Protein AF-A0A3M7D1S7-F1 (afdb_monomer_lite)

InterPro domains:
  IPR004013 PHP domain [PF02811] (5-143)
  IPR010140 Histidinol phosphate phosphatase, HisJ [PTHR21039] (1-130)
  IPR010140 Histidinol phosphate phosphatase, HisJ [TIGR01856] (5-132)
  IPR016195 Polymerase/histidinol phosphatase-like [SSF89550] (4-131)

Organism: Hortaea werneckii (NCBI:txid91943)

Sequence (195 aa):
MPWTHHSHSGQFCGHAASKLEDIVLTAIEKRMSVLCLTEHMTRHRQDFYPEEEETHDEASLAKLYDDFYVEARRLQRSYAGQIAIFVGFEGEWIRPESLALINNLLNKHPIDVWLGSVHHVHTYPIDYDQQVGLNYAKTLTCVKKAGITQLVRLTVADGSEKDGDQTPVVGVPHMRWTSVAVEDLRRHEFWQATA

Radius of gyration: 20.76 Å; chains: 1; bounding box: 49×35×57 Å

Foldseek 3Di:
DAEDAEDDAVQLDVPHHHHPVVVVVVCLVVQHAEYEYAAAFQDQPLLDDPSCVVPHHSVVNNVSVVVVQVVQVVSCVVCVPRHHYFYYHEQEDQDPCSVVRVVVPVVVDVHRDYHYDYQDQPSDRQPPDPPNVPPVLVVLVVCVVSVNFKDWDKDFPDVPDDPPAWDADPPPRGITTGIDTSVVVCVDVVNVVND

Structure (mmCIF, N/CA/C/O backbone):
data_AF-A0A3M7D1S7-F1
#
_entry.id   AF-A0A3M7D1S7-F1
#
loop_
_atom_site.group_PDB
_atom_site.id
_atom_site.type_symbol
_atom_site.label_atom_id
_atom_site.label_alt_id
_atom_site.label_comp_id
_atom_site.label_asym_id
_atom_site.label_entity_id
_atom_site.label_seq_id
_atom_site.pdbx_PDB_ins_code
_atom_site.Cartn_x
_atom_site.Cartn_y
_atom_site.Cartn_z
_atom_site.occupancy
_atom_site.B_iso_or_equiv
_atom_site.auth_seq_id
_atom_site.auth_comp_id
_atom_site.auth_asym_id
_atom_site.auth_atom_id
_atom_site.pdbx_PDB_model_num
ATOM 1 N N . MET A 1 1 ? -18.693 -1.602 15.097 1.00 55.81 1 MET A N 1
ATOM 2 C CA . MET A 1 1 ? -17.976 -0.337 14.816 1.00 55.81 1 MET A CA 1
ATOM 3 C C . MET A 1 1 ? -17.257 -0.492 13.485 1.00 55.81 1 MET A C 1
ATOM 5 O O . MET A 1 1 ? -16.924 -1.630 13.196 1.00 55.81 1 MET A O 1
ATOM 9 N N . PRO A 1 2 ? -17.084 0.559 12.667 1.00 88.50 2 PRO A N 1
ATOM 10 C CA . PRO A 1 2 ? -16.390 0.467 11.378 1.00 88.50 2 PRO A CA 1
ATOM 11 C C . PRO A 1 2 ? -14.888 0.179 11.544 1.00 88.50 2 PRO A C 1
ATOM 13 O O . PRO A 1 2 ? -14.310 0.448 12.598 1.00 88.50 2 PRO A O 1
ATOM 16 N N . TRP A 1 3 ? -14.261 -0.362 10.501 1.00 90.06 3 TRP A N 1
ATOM 17 C CA . TRP A 1 3 ? -12.831 -0.673 10.447 1.00 90.06 3 TRP A CA 1
ATOM 18 C C . TRP A 1 3 ? -12.280 -0.439 9.041 1.00 90.06 3 TRP A C 1
ATOM 20 O O . TRP A 1 3 ? -13.033 -0.465 8.067 1.00 90.06 3 TRP A O 1
ATOM 30 N N . THR A 1 4 ? -10.968 -0.247 8.937 1.00 89.31 4 THR A N 1
ATOM 31 C CA . THR A 1 4 ? -10.234 -0.344 7.671 1.00 89.31 4 THR A CA 1
ATOM 32 C C . THR A 1 4 ? -8.990 -1.203 7.858 1.00 89.31 4 THR A C 1
ATOM 34 O O . THR A 1 4 ? -8.323 -1.125 8.892 1.00 89.31 4 THR A O 1
ATOM 37 N N . HIS A 1 5 ? -8.690 -2.028 6.857 1.00 92.88 5 HIS A N 1
ATOM 38 C CA . HIS A 1 5 ? -7.532 -2.923 6.855 1.00 92.88 5 HIS A CA 1
ATOM 39 C C . HIS A 1 5 ? -6.422 -2.474 5.902 1.00 92.88 5 HIS A C 1
ATOM 41 O O . HIS A 1 5 ? -5.452 -3.202 5.721 1.00 92.88 5 HIS A O 1
ATOM 47 N N . HIS A 1 6 ? -6.553 -1.289 5.314 1.00 95.44 6 HIS A N 1
ATOM 48 C CA . HIS A 1 6 ? -5.595 -0.776 4.351 1.00 95.44 6 HIS A CA 1
ATOM 49 C C . HIS A 1 6 ? -5.619 0.754 4.361 1.00 95.44 6 HIS A C 1
ATOM 51 O O . HIS A 1 6 ? -6.693 1.364 4.308 1.00 95.44 6 HIS A O 1
ATOM 57 N N . SER A 1 7 ? -4.448 1.373 4.495 1.00 95.75 7 SER A N 1
ATOM 58 C CA . SER A 1 7 ? -4.295 2.828 4.446 1.00 95.75 7 SER A CA 1
ATOM 59 C C . SER A 1 7 ? -2.853 3.241 4.154 1.00 95.75 7 SER A C 1
ATOM 61 O O . SER A 1 7 ? -1.914 2.556 4.565 1.00 95.75 7 SER A O 1
ATOM 63 N N . HIS A 1 8 ? -2.724 4.399 3.502 1.00 96.12 8 HIS A N 1
ATOM 64 C CA . HIS A 1 8 ? -1.473 5.059 3.129 1.00 96.12 8 HIS A CA 1
ATOM 65 C C . HIS A 1 8 ? -1.467 6.513 3.591 1.00 96.12 8 HIS A C 1
ATOM 67 O O . HIS A 1 8 ? -2.526 7.128 3.743 1.00 96.12 8 HIS A O 1
ATOM 73 N N . SER A 1 9 ? -0.278 7.076 3.769 1.00 96.50 9 SER A N 1
ATOM 74 C CA . SER A 1 9 ? -0.038 8.441 4.224 1.00 96.50 9 SER A CA 1
ATOM 75 C C . SER A 1 9 ? 0.876 9.193 3.263 1.00 96.50 9 SER A C 1
ATOM 77 O O . SER A 1 9 ? 1.858 8.657 2.771 1.00 96.50 9 SER A O 1
ATOM 79 N N . GLY A 1 10 ? 0.615 10.481 3.040 1.00 94.25 10 GLY A N 1
ATOM 80 C CA . GLY A 1 10 ? 1.497 11.327 2.224 1.00 94.25 10 GLY A CA 1
ATOM 81 C C . GLY A 1 10 ? 2.874 11.551 2.849 1.00 94.25 10 GLY A C 1
ATOM 82 O O . GLY A 1 10 ? 3.780 12.069 2.210 1.00 94.25 10 GLY A O 1
ATOM 83 N N . GLN A 1 11 ? 3.040 11.177 4.120 1.00 95.62 11 GLN A N 1
ATOM 84 C CA . GLN A 1 11 ? 4.322 11.230 4.812 1.00 95.62 11 GLN A CA 1
ATOM 85 C C . GLN A 1 11 ? 5.284 10.121 4.359 1.00 95.62 11 GLN A C 1
ATOM 87 O O . GLN A 1 11 ? 6.494 10.321 4.444 1.00 95.62 11 GLN A O 1
ATOM 92 N N . PHE A 1 12 ? 4.764 8.974 3.909 1.00 95.88 12 PHE A N 1
ATOM 93 C CA . PHE A 1 12 ? 5.563 7.793 3.562 1.00 95.88 12 PHE A CA 1
ATOM 94 C C . PHE A 1 12 ? 5.175 7.154 2.214 1.00 95.88 12 PHE A C 1
ATOM 96 O O . PHE A 1 12 ? 5.745 6.132 1.843 1.00 95.88 12 PHE A O 1
ATOM 103 N N . CYS A 1 13 ? 4.257 7.774 1.468 1.00 89.50 13 CYS A N 1
ATOM 104 C CA . CYS A 1 13 ? 3.851 7.407 0.116 1.00 89.50 13 CYS A CA 1
ATOM 105 C C . CYS A 1 13 ? 3.743 8.672 -0.759 1.00 89.50 13 CYS A C 1
ATOM 107 O O . CYS A 1 13 ? 3.104 9.652 -0.367 1.00 89.50 13 CYS A O 1
ATOM 109 N N . GLY A 1 14 ? 4.373 8.651 -1.941 1.00 83.88 14 GLY A N 1
ATOM 110 C CA . GLY A 1 14 ? 4.503 9.811 -2.837 1.00 83.88 14 GLY A CA 1
ATOM 111 C C . GLY A 1 14 ? 3.194 10.298 -3.469 1.00 83.88 14 GLY A C 1
ATOM 112 O O . GLY A 1 14 ? 3.109 11.448 -3.900 1.00 83.88 14 GLY A O 1
ATOM 113 N N . HIS A 1 15 ? 2.152 9.468 -3.445 1.00 85.19 15 HIS A N 1
ATOM 114 C CA . HIS A 1 15 ? 0.846 9.742 -4.048 1.00 85.19 15 HIS A CA 1
ATOM 115 C C . HIS A 1 15 ? -0.305 9.767 -3.026 1.00 85.19 15 HIS A C 1
ATOM 117 O O . HIS A 1 15 ? -1.482 9.718 -3.392 1.00 85.19 15 HIS A O 1
ATOM 123 N N . ALA A 1 16 ? 0.014 9.900 -1.738 1.00 88.38 16 ALA A N 1
ATOM 124 C CA . ALA A 1 16 ? -0.940 10.204 -0.674 1.00 88.38 16 ALA A CA 1
ATOM 125 C C . ALA A 1 16 ? -0.722 11.637 -0.139 1.00 88.38 16 ALA A C 1
ATOM 127 O O . ALA A 1 16 ? 0.245 12.306 -0.487 1.00 88.38 16 ALA A O 1
ATOM 128 N N . ALA A 1 17 ? -1.635 12.152 0.695 1.00 87.69 17 ALA A N 1
ATOM 129 C CA . ALA A 1 17 ? -1.618 13.574 1.087 1.00 87.69 17 ALA A CA 1
ATOM 130 C C . ALA A 1 17 ? -1.409 13.840 2.590 1.00 87.69 17 ALA A C 1
ATOM 132 O O . ALA A 1 17 ? -0.748 14.807 2.964 1.00 87.69 17 ALA A O 1
ATOM 133 N N . SER A 1 18 ? -1.996 13.027 3.470 1.00 93.56 18 SER A N 1
ATOM 134 C CA . SER A 1 18 ? -2.065 13.321 4.913 1.00 93.56 18 SER A CA 1
ATOM 135 C C . SER A 1 18 ? -0.880 12.761 5.698 1.00 93.56 18 SER A C 1
ATOM 137 O O . SER A 1 18 ? -0.307 11.744 5.310 1.00 93.56 18 SER A O 1
ATOM 139 N N . LYS A 1 19 ? -0.543 13.364 6.847 1.00 97.81 19 LYS A N 1
ATOM 140 C CA . LYS A 1 19 ? 0.415 12.748 7.778 1.00 97.81 19 LYS A CA 1
ATOM 141 C C . LYS A 1 19 ? -0.161 11.459 8.353 1.00 97.81 19 LYS A C 1
ATOM 143 O O . LYS A 1 19 ? -1.379 11.322 8.481 1.00 97.81 19 LYS A O 1
ATOM 148 N N . LEU A 1 20 ? 0.711 10.545 8.775 1.00 98.31 20 LEU A N 1
ATOM 149 C CA . LEU A 1 20 ? 0.273 9.266 9.333 1.00 98.31 20 LEU A CA 1
ATOM 150 C C . LEU A 1 20 ? -0.587 9.451 10.598 1.00 98.31 20 LEU A C 1
ATOM 152 O O . LEU A 1 20 ? -1.606 8.786 10.766 1.00 98.31 20 LEU A O 1
ATOM 156 N N . GLU A 1 21 ? -0.227 10.405 11.461 1.00 98.56 21 GLU A N 1
ATOM 157 C CA . GLU A 1 21 ? -0.998 10.715 12.673 1.00 98.56 21 GLU A CA 1
ATOM 158 C C . GLU A 1 21 ? -2.375 11.328 12.367 1.00 98.56 21 GLU A C 1
ATOM 160 O O . GLU A 1 21 ? -3.349 11.000 13.046 1.00 98.56 21 GLU A O 1
ATOM 165 N N . ASP A 1 22 ? -2.498 12.136 11.307 1.00 98.38 22 ASP A N 1
ATOM 166 C CA . ASP A 1 22 ? -3.784 12.723 10.903 1.00 98.38 22 ASP A CA 1
ATOM 167 C C . ASP A 1 22 ? -4.785 11.630 10.489 1.00 98.38 22 ASP A C 1
ATOM 169 O O . ASP A 1 22 ? -5.978 11.722 10.790 1.00 98.38 22 ASP A O 1
ATOM 173 N N . ILE A 1 23 ? -4.304 10.553 9.857 1.00 97.94 23 ILE A N 1
ATOM 174 C CA . ILE A 1 23 ? -5.117 9.379 9.502 1.00 97.94 23 ILE A CA 1
ATOM 175 C C . ILE A 1 23 ? -5.629 8.679 10.764 1.00 97.94 23 ILE A C 1
ATOM 177 O O . ILE A 1 23 ? -6.816 8.354 10.853 1.00 97.94 23 ILE A O 1
ATOM 181 N N . VAL A 1 24 ? -4.762 8.486 11.765 1.00 98.38 24 VAL A N 1
ATOM 182 C CA . VAL A 1 24 ? -5.132 7.862 13.045 1.00 98.38 24 VAL A CA 1
ATOM 183 C C . VAL A 1 24 ? -6.181 8.695 13.781 1.00 98.38 24 VAL A C 1
ATOM 185 O O . VAL A 1 24 ? -7.212 8.162 14.196 1.00 98.38 24 VAL A O 1
ATOM 188 N N . LEU A 1 25 ? -5.958 10.005 13.905 1.00 98.44 25 LEU A N 1
ATOM 189 C CA . LEU A 1 25 ? -6.896 10.917 14.562 1.00 98.44 25 LEU A CA 1
ATOM 190 C C . LEU A 1 25 ? -8.247 10.954 13.842 1.00 98.44 25 LEU A C 1
ATOM 192 O O . LEU A 1 25 ? -9.291 10.900 14.493 1.00 98.44 25 LEU A O 1
ATOM 196 N N . THR A 1 26 ? -8.236 10.954 12.508 1.00 97.62 26 THR A N 1
ATOM 197 C CA . THR A 1 26 ? -9.461 10.886 11.703 1.00 97.62 26 THR A CA 1
ATOM 198 C C . THR A 1 26 ? -10.220 9.582 11.962 1.00 97.62 26 THR A C 1
ATOM 200 O O . THR A 1 26 ? -11.434 9.605 12.167 1.00 97.62 26 THR A O 1
ATOM 203 N N . ALA A 1 27 ? -9.533 8.436 12.010 1.00 96.94 27 ALA A N 1
ATOM 204 C CA . ALA A 1 27 ? -10.166 7.150 12.303 1.00 96.94 27 ALA A CA 1
ATOM 205 C C . ALA A 1 27 ? -10.817 7.127 13.701 1.00 96.94 27 ALA A C 1
ATOM 207 O O . ALA A 1 27 ? -11.944 6.641 13.850 1.00 96.94 27 ALA A O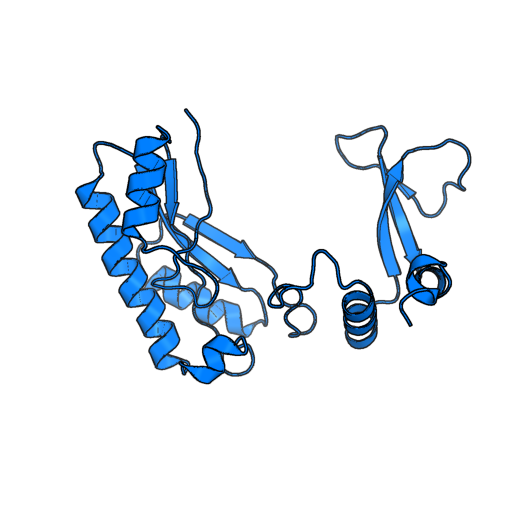 1
ATOM 208 N N . ILE A 1 28 ? -10.153 7.711 14.706 1.00 97.69 28 ILE A N 1
ATOM 209 C CA . ILE A 1 28 ? -10.699 7.881 16.062 1.00 97.69 28 ILE A CA 1
ATOM 210 C C . ILE A 1 28 ? -11.941 8.783 16.041 1.00 97.69 28 ILE A C 1
ATO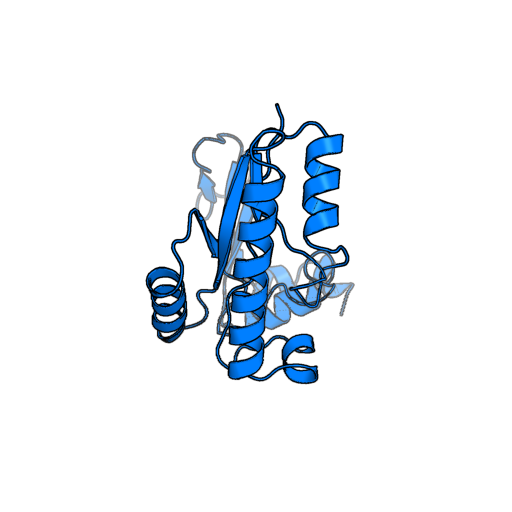M 212 O O . ILE A 1 28 ? -12.972 8.418 16.611 1.00 97.69 28 ILE A O 1
ATOM 216 N N . GLU A 1 29 ? -11.894 9.924 15.345 1.00 97.56 29 GLU A N 1
ATOM 217 C CA . GLU A 1 29 ? -13.032 10.847 15.206 1.00 97.56 29 GLU A CA 1
ATOM 218 C C . GLU A 1 29 ? -14.248 10.153 14.569 1.00 97.56 29 GLU A C 1
ATOM 220 O O . GLU A 1 29 ? -15.386 10.309 15.024 1.00 97.56 29 GLU A O 1
ATOM 225 N N . LYS A 1 30 ? -14.009 9.311 13.555 1.00 95.12 30 LYS A N 1
ATOM 226 C CA . LYS A 1 30 ? -15.039 8.486 12.902 1.00 95.12 30 LYS A CA 1
ATOM 227 C C . LYS A 1 30 ? -15.441 7.248 13.707 1.00 95.12 30 LYS A C 1
ATOM 229 O O . LYS A 1 30 ? -16.277 6.469 13.246 1.00 95.12 30 LYS A O 1
ATOM 234 N N . ARG A 1 31 ? -14.914 7.088 14.925 1.00 94.81 31 ARG A N 1
ATOM 235 C CA . ARG A 1 31 ? -15.207 5.987 15.854 1.00 94.81 31 ARG A CA 1
ATOM 236 C C . ARG A 1 31 ? -14.910 4.611 15.246 1.00 94.81 31 ARG A C 1
ATOM 238 O O . ARG A 1 31 ? -15.642 3.650 15.490 1.00 94.81 31 ARG A O 1
ATOM 245 N N . MET A 1 32 ? -13.865 4.506 14.430 1.00 95.00 32 MET A N 1
ATOM 246 C CA . MET A 1 32 ? -13.390 3.208 13.957 1.00 95.00 32 MET A CA 1
ATOM 247 C C . MET A 1 32 ? -12.795 2.409 15.116 1.00 95.00 32 MET A C 1
ATOM 249 O O . MET A 1 32 ? -12.137 2.964 15.991 1.00 95.00 32 MET A O 1
ATOM 253 N N . SER A 1 33 ? -13.028 1.097 15.126 1.00 89.31 33 SER A N 1
ATOM 254 C CA . SER A 1 33 ? -12.444 0.210 16.139 1.00 89.31 33 SER A CA 1
ATOM 255 C C . SER A 1 33 ? -11.082 -0.344 15.734 1.00 89.31 33 SER A C 1
ATOM 257 O O . SER A 1 33 ? -10.284 -0.661 16.613 1.00 89.31 33 SER A O 1
ATOM 259 N N . VAL A 1 34 ? -10.830 -0.481 14.428 1.00 95.56 34 VAL A N 1
ATOM 260 C CA . VAL A 1 34 ? -9.600 -1.060 13.868 1.00 95.56 34 VAL A CA 1
ATOM 261 C C . VAL A 1 34 ? -9.111 -0.222 12.686 1.00 95.56 34 VAL A C 1
ATOM 263 O O . VAL A 1 34 ? -9.908 0.150 11.821 1.00 95.56 34 VAL A O 1
ATOM 266 N N . LEU A 1 35 ? -7.803 0.029 12.651 1.00 97.19 35 LEU A N 1
ATOM 267 C CA . LEU A 1 35 ? -7.079 0.691 11.567 1.00 97.19 35 LEU A CA 1
ATOM 268 C C . LEU A 1 35 ? -5.787 -0.084 11.274 1.00 97.19 35 LEU A C 1
ATOM 270 O O . LEU A 1 35 ? -4.936 -0.219 12.151 1.00 97.19 35 LEU A O 1
ATOM 274 N N . CYS A 1 36 ? -5.612 -0.572 10.049 1.00 97.94 36 CYS A N 1
ATOM 275 C CA . CYS A 1 36 ? -4.318 -1.084 9.598 1.00 97.94 36 CYS A CA 1
ATOM 276 C C . CYS A 1 36 ? -3.558 -0.001 8.829 1.00 97.94 36 CYS A C 1
ATOM 278 O O . CYS A 1 36 ? -4.094 0.582 7.885 1.00 97.94 36 CYS A O 1
ATOM 280 N N . LEU A 1 37 ? -2.310 0.232 9.227 1.00 98.19 37 LEU A N 1
ATOM 281 C CA . LEU A 1 37 ? -1.360 1.102 8.538 1.00 98.19 37 LEU A CA 1
ATOM 282 C C . LEU A 1 37 ? -0.467 0.213 7.669 1.00 98.19 37 LEU A C 1
ATOM 284 O O . LEU A 1 37 ? 0.272 -0.614 8.208 1.00 98.19 37 LEU A O 1
ATOM 288 N N . THR A 1 38 ? -0.572 0.338 6.348 1.00 97.38 38 THR A N 1
ATOM 289 C CA . THR A 1 38 ? -0.006 -0.625 5.391 1.00 97.38 38 THR A CA 1
ATOM 290 C C . THR A 1 38 ? 0.692 0.095 4.247 1.00 97.38 38 THR A C 1
ATOM 292 O O . THR A 1 38 ? 0.288 -0.052 3.100 1.00 97.38 38 THR A O 1
ATOM 295 N N . GLU A 1 39 ? 1.726 0.881 4.553 1.00 97.19 39 GLU A N 1
ATOM 296 C CA . GLU A 1 39 ? 2.476 1.584 3.507 1.00 97.19 39 GLU A CA 1
ATOM 297 C C . GLU A 1 39 ? 3.104 0.638 2.485 1.00 97.19 39 GLU A C 1
ATOM 299 O O . GLU A 1 39 ? 3.342 -0.541 2.773 1.00 97.19 39 GLU A O 1
ATOM 304 N N . HIS A 1 40 ? 3.394 1.169 1.297 1.00 95.88 40 HIS A N 1
ATOM 305 C CA . HIS A 1 40 ? 4.064 0.404 0.253 1.00 95.88 40 HIS A CA 1
ATOM 306 C C . HIS A 1 40 ? 5.431 -0.096 0.723 1.00 95.88 40 HIS A C 1
ATOM 308 O O . HIS A 1 40 ? 6.212 0.626 1.350 1.00 95.88 40 HIS A O 1
ATOM 314 N N . MET A 1 41 ? 5.745 -1.345 0.386 1.00 95.19 41 MET A N 1
ATOM 315 C CA . MET A 1 41 ? 7.089 -1.875 0.576 1.00 95.19 41 MET A CA 1
ATOM 316 C C . MET A 1 41 ? 8.107 -1.256 -0.395 1.00 95.19 41 MET A C 1
ATOM 318 O O . MET A 1 41 ? 7.765 -0.805 -1.491 1.00 95.19 41 MET A O 1
ATOM 322 N N . THR A 1 42 ? 9.388 -1.324 -0.016 1.00 94.44 42 THR A N 1
ATOM 323 C CA . THR A 1 42 ? 10.504 -1.023 -0.926 1.00 94.44 42 THR A CA 1
ATOM 324 C C . THR A 1 42 ? 10.527 -1.971 -2.130 1.00 94.44 42 THR A C 1
ATOM 326 O O . THR A 1 42 ? 10.016 -3.090 -2.064 1.00 94.44 42 THR A O 1
ATOM 329 N N . ARG A 1 43 ? 11.154 -1.545 -3.226 1.00 93.62 43 ARG A N 1
ATOM 330 C CA . ARG A 1 43 ? 11.246 -2.281 -4.495 1.00 93.62 43 ARG A CA 1
ATOM 331 C C . ARG A 1 43 ? 12.612 -2.092 -5.148 1.00 93.62 43 ARG A C 1
ATOM 333 O O . ARG A 1 43 ? 13.427 -1.304 -4.676 1.00 93.62 43 ARG A O 1
ATOM 340 N N . HIS A 1 44 ? 12.873 -2.840 -6.214 1.00 94.44 44 HIS A N 1
ATOM 341 C CA . HIS A 1 44 ? 14.091 -2.677 -7.004 1.00 94.44 44 HIS A CA 1
ATOM 342 C C . HIS A 1 44 ? 14.014 -1.435 -7.882 1.00 94.44 44 HIS A C 1
ATOM 344 O O . HIS A 1 44 ? 12.938 -1.111 -8.377 1.00 94.44 44 HIS A O 1
ATOM 350 N N . ARG A 1 45 ? 15.160 -0.796 -8.153 1.00 93.88 45 ARG A N 1
ATOM 351 C CA . ARG A 1 45 ? 15.209 0.456 -8.935 1.00 93.88 45 ARG A CA 1
ATOM 352 C C . ARG A 1 45 ? 14.470 0.384 -10.276 1.00 93.88 45 ARG A C 1
ATOM 354 O O . ARG A 1 45 ? 13.782 1.314 -10.662 1.00 93.88 45 ARG A O 1
ATOM 361 N N . GLN A 1 46 ? 14.589 -0.734 -10.988 1.00 92.56 46 GLN A N 1
ATOM 362 C CA . GLN A 1 46 ? 13.935 -0.927 -12.292 1.00 92.56 46 GLN A CA 1
ATOM 363 C C . GLN A 1 46 ? 12.396 -0.939 -12.228 1.00 92.56 46 GLN A C 1
ATOM 365 O O . GLN A 1 46 ? 11.749 -0.837 -13.266 1.00 92.56 46 GLN A O 1
ATOM 370 N N . ASP A 1 47 ? 11.837 -1.125 -11.033 1.00 92.44 47 ASP A N 1
ATOM 371 C CA . ASP A 1 47 ? 10.407 -1.224 -10.770 1.00 92.44 47 ASP A CA 1
ATOM 372 C C . ASP A 1 47 ? 9.913 -0.005 -9.951 1.00 92.44 47 ASP A C 1
ATOM 374 O O . ASP A 1 47 ? 8.836 -0.049 -9.362 1.00 92.44 47 ASP A O 1
ATOM 378 N N . PHE A 1 48 ? 10.702 1.078 -9.882 1.00 92.06 48 PHE A N 1
ATOM 379 C CA . PHE A 1 48 ? 10.291 2.341 -9.264 1.00 92.06 48 PHE A CA 1
ATOM 380 C C . PHE A 1 48 ? 9.146 2.980 -10.045 1.00 92.06 48 PHE A C 1
ATOM 382 O O . PHE A 1 48 ? 9.126 2.993 -11.281 1.00 92.06 48 PHE A O 1
ATOM 389 N N . TYR A 1 49 ? 8.220 3.585 -9.312 1.00 88.81 49 TYR A N 1
ATOM 390 C CA . TYR A 1 49 ? 7.303 4.539 -9.897 1.00 88.81 49 TYR A CA 1
ATOM 391 C C . TYR A 1 49 ? 8.041 5.835 -10.277 1.00 88.81 49 TYR A C 1
ATOM 393 O O . TYR A 1 49 ? 9.015 6.207 -9.623 1.00 88.81 49 TYR A O 1
ATOM 401 N N . PRO A 1 50 ? 7.578 6.559 -11.311 1.00 85.94 50 PRO A N 1
ATOM 402 C CA . PRO A 1 50 ? 8.143 7.844 -11.717 1.00 85.94 50 PRO A CA 1
ATOM 403 C C . PRO A 1 50 ? 8.454 8.822 -10.570 1.00 85.94 50 PRO A C 1
ATOM 405 O O . PRO A 1 50 ? 9.565 9.335 -10.514 1.00 85.94 50 PRO A O 1
ATOM 408 N N . GLU A 1 51 ? 7.534 9.032 -9.624 1.00 85.50 51 GLU A N 1
ATOM 409 C CA . GLU A 1 51 ? 7.763 9.917 -8.462 1.00 85.50 51 GLU A CA 1
ATOM 410 C C . GLU A 1 51 ? 8.849 9.418 -7.496 1.00 85.50 51 GLU A C 1
ATOM 412 O O . GLU A 1 51 ? 9.542 10.214 -6.856 1.00 85.50 51 GLU A O 1
ATOM 417 N N . GLU A 1 52 ? 9.019 8.098 -7.394 1.00 90.81 52 GLU A N 1
ATOM 418 C CA . GLU A 1 52 ? 10.059 7.491 -6.569 1.00 90.81 52 GLU A CA 1
ATOM 419 C C . GLU A 1 52 ? 11.421 7.704 -7.228 1.00 90.81 52 GLU A C 1
ATOM 421 O O . GLU A 1 52 ? 12.373 8.067 -6.550 1.00 90.81 52 GLU A O 1
ATOM 426 N N . GLU A 1 53 ? 11.519 7.572 -8.554 1.00 90.19 53 GLU A N 1
ATOM 427 C CA . GLU A 1 53 ? 12.767 7.810 -9.295 1.00 90.19 53 GLU A CA 1
ATOM 428 C C . GLU A 1 53 ? 13.232 9.276 -9.206 1.00 90.19 53 GLU A C 1
ATOM 430 O O . GLU A 1 53 ? 14.430 9.556 -9.272 1.00 90.19 53 GLU A O 1
ATOM 435 N N . GLU A 1 54 ? 12.304 10.220 -9.018 1.00 89.38 54 GLU A N 1
ATOM 436 C CA . GLU A 1 54 ? 12.620 11.644 -8.845 1.00 89.38 54 GLU A CA 1
ATOM 437 C C . GLU A 1 54 ? 13.259 11.966 -7.485 1.00 89.38 54 GLU A C 1
ATOM 439 O O . GLU A 1 54 ? 14.012 12.938 -7.373 1.00 89.38 54 GLU A O 1
ATOM 444 N N . THR A 1 55 ? 12.960 11.185 -6.443 1.00 90.75 55 THR A N 1
ATOM 445 C CA . THR A 1 55 ? 13.247 11.562 -5.045 1.00 90.75 55 THR A CA 1
ATOM 446 C C . THR A 1 55 ? 13.988 10.502 -4.235 1.00 90.75 55 THR A C 1
ATOM 448 O O . THR A 1 55 ? 14.541 10.815 -3.176 1.00 90.75 55 THR A O 1
ATOM 451 N N . HIS A 1 56 ? 14.057 9.272 -4.738 1.00 95.31 56 HIS A N 1
ATOM 452 C CA . HIS A 1 56 ? 14.577 8.119 -4.028 1.00 95.31 56 HIS A CA 1
ATOM 453 C C . HIS A 1 56 ? 15.558 7.288 -4.866 1.00 95.31 56 HIS A C 1
ATOM 455 O O . HIS A 1 56 ? 15.634 7.321 -6.091 1.00 95.31 56 HIS A O 1
ATOM 461 N N . ASP A 1 57 ? 16.325 6.492 -4.140 1.00 96.50 57 ASP A N 1
ATOM 462 C CA . ASP A 1 57 ? 17.061 5.319 -4.588 1.00 96.50 57 ASP A CA 1
ATOM 463 C C . ASP A 1 57 ? 16.642 4.122 -3.713 1.00 96.50 57 ASP A C 1
ATOM 465 O O . ASP A 1 57 ? 15.864 4.270 -2.769 1.00 96.50 57 ASP A O 1
ATOM 469 N N . GLU A 1 58 ? 17.140 2.915 -3.998 1.00 95.69 58 GLU A N 1
ATOM 470 C CA . GLU A 1 58 ? 16.741 1.705 -3.254 1.00 95.69 58 GLU A CA 1
ATOM 471 C C . GLU A 1 58 ? 16.999 1.830 -1.742 1.00 95.69 58 GLU A C 1
ATOM 473 O O . GLU A 1 58 ? 16.201 1.367 -0.923 1.00 95.69 58 GLU A O 1
ATOM 478 N N . ALA A 1 59 ? 18.099 2.485 -1.359 1.00 96.94 59 ALA A N 1
ATOM 479 C CA . ALA A 1 59 ? 18.480 2.654 0.037 1.00 96.94 59 ALA A CA 1
ATOM 480 C C . ALA A 1 59 ? 17.556 3.638 0.769 1.00 96.94 59 ALA A C 1
ATOM 482 O O . ALA A 1 59 ? 17.109 3.357 1.883 1.00 96.94 59 ALA A O 1
ATOM 483 N N . SER A 1 60 ? 17.252 4.780 0.157 1.00 97.06 60 SER A N 1
ATOM 484 C CA . SER A 1 60 ? 16.360 5.790 0.729 1.00 97.06 60 SER A CA 1
ATOM 485 C C . SER A 1 60 ? 14.899 5.346 0.724 1.00 97.06 60 SER A C 1
ATOM 487 O O . SER A 1 60 ? 14.211 5.631 1.700 1.00 97.06 60 SER A O 1
ATOM 489 N N . LEU A 1 61 ? 14.444 4.577 -0.271 1.00 96.50 61 LEU A N 1
ATOM 490 C CA . LEU A 1 61 ? 13.103 3.981 -0.269 1.00 96.50 61 LEU A CA 1
ATOM 491 C C . LEU A 1 61 ? 12.964 2.906 0.823 1.00 96.50 61 LEU A C 1
ATOM 493 O O . LEU A 1 61 ? 11.975 2.867 1.552 1.00 96.50 61 LEU A O 1
ATOM 497 N N . ALA A 1 62 ? 13.991 2.068 1.018 1.00 96.81 62 ALA A N 1
ATOM 498 C CA . ALA A 1 62 ? 14.023 1.135 2.146 1.00 96.81 62 ALA A CA 1
ATOM 499 C C . ALA A 1 62 ? 14.031 1.865 3.501 1.00 96.81 62 ALA A C 1
ATOM 501 O O . ALA A 1 62 ? 13.342 1.448 4.434 1.00 96.81 62 ALA A O 1
ATOM 502 N N . LYS A 1 63 ? 14.772 2.976 3.604 1.00 97.56 63 LYS A N 1
ATOM 503 C CA . LYS A 1 63 ? 14.777 3.821 4.801 1.00 97.56 63 LYS A CA 1
ATOM 504 C C . LYS A 1 63 ? 13.413 4.478 5.043 1.00 97.56 63 LYS A C 1
ATOM 506 O O . LYS A 1 63 ? 12.998 4.565 6.194 1.00 97.56 63 LYS A O 1
ATOM 511 N N . LEU A 1 64 ? 12.709 4.904 3.994 1.00 97.44 64 LEU A N 1
ATOM 512 C CA . LEU A 1 64 ? 11.374 5.494 4.106 1.00 97.44 64 LEU A CA 1
ATOM 513 C C . LEU A 1 64 ? 10.404 4.528 4.799 1.00 97.44 64 LEU A C 1
ATOM 515 O O . LEU A 1 64 ? 9.694 4.928 5.722 1.00 97.44 64 LEU A O 1
ATOM 519 N N . TYR A 1 65 ? 10.449 3.243 4.433 1.00 97.88 65 TYR A N 1
ATOM 520 C CA . TYR A 1 65 ? 9.665 2.210 5.110 1.00 97.88 65 TYR A CA 1
ATOM 521 C C . TYR A 1 65 ? 10.081 2.013 6.580 1.00 97.88 65 TYR A C 1
ATOM 523 O O . TYR A 1 65 ? 9.229 1.852 7.454 1.00 97.88 65 TYR A O 1
ATOM 531 N N . ASP A 1 66 ? 11.382 2.041 6.887 1.00 98.38 66 ASP A N 1
ATOM 532 C CA . ASP A 1 66 ? 11.851 1.950 8.277 1.00 98.38 66 ASP A CA 1
ATOM 533 C C . ASP A 1 66 ? 11.353 3.126 9.131 1.00 98.38 66 ASP A C 1
ATOM 535 O O . ASP A 1 66 ? 10.916 2.927 10.268 1.00 98.38 66 ASP A O 1
ATOM 539 N N . ASP A 1 67 ? 11.394 4.342 8.580 1.00 98.50 67 ASP A N 1
ATOM 540 C CA . ASP A 1 67 ? 10.908 5.551 9.244 1.00 98.50 67 ASP A CA 1
ATOM 541 C C . ASP A 1 67 ? 9.386 5.471 9.473 1.00 98.50 67 ASP A C 1
ATOM 543 O O . ASP A 1 67 ? 8.912 5.775 10.574 1.00 98.50 67 ASP A O 1
ATOM 547 N N . PHE A 1 68 ? 8.632 4.981 8.478 1.00 98.62 68 PHE A N 1
ATOM 548 C CA . PHE A 1 68 ? 7.208 4.662 8.613 1.00 98.62 68 PHE A CA 1
ATOM 549 C C . PHE A 1 68 ? 6.966 3.696 9.769 1.00 98.62 68 PHE A C 1
ATOM 551 O O . PHE A 1 68 ? 6.134 3.960 10.636 1.00 98.62 68 PHE A O 1
ATOM 558 N N . TYR A 1 69 ? 7.696 2.582 9.804 1.00 98.69 69 TYR A N 1
ATOM 559 C CA . TYR A 1 69 ? 7.469 1.528 10.782 1.00 98.69 69 TYR A CA 1
ATOM 560 C C . TYR A 1 69 ? 7.691 2.028 12.218 1.00 98.69 69 TYR A C 1
ATOM 562 O O . TYR A 1 69 ? 6.893 1.742 13.120 1.00 98.69 69 TYR A O 1
ATOM 570 N N . VAL A 1 70 ? 8.743 2.825 12.438 1.00 98.75 70 VAL A N 1
ATOM 571 C CA . VAL A 1 70 ? 9.018 3.462 13.735 1.00 98.75 70 VAL A CA 1
ATOM 572 C C . VAL A 1 70 ? 7.861 4.369 14.154 1.00 98.75 70 VAL A C 1
ATOM 574 O O . VAL A 1 70 ? 7.392 4.274 15.296 1.00 98.75 70 VAL A O 1
ATOM 577 N N . GLU A 1 71 ? 7.376 5.210 13.242 1.00 98.81 71 GLU A N 1
ATOM 578 C CA . GLU A 1 71 ? 6.293 6.149 13.526 1.00 98.81 71 GLU A CA 1
ATOM 579 C C . GLU A 1 71 ? 4.953 5.435 13.752 1.00 98.81 71 GLU A C 1
ATOM 581 O O . GLU A 1 71 ? 4.273 5.685 14.748 1.00 98.81 71 GLU A O 1
ATOM 586 N N . ALA A 1 72 ? 4.609 4.457 12.917 1.00 98.69 72 ALA A N 1
ATOM 587 C CA . ALA A 1 72 ? 3.410 3.639 13.063 1.00 98.69 72 ALA A CA 1
ATOM 588 C C . ALA A 1 72 ? 3.374 2.922 14.422 1.00 98.69 72 ALA A C 1
ATOM 590 O O . ALA A 1 72 ? 2.347 2.914 15.107 1.00 98.69 72 ALA A O 1
ATOM 591 N N . ARG A 1 73 ? 4.511 2.376 14.877 1.00 98.69 73 ARG A N 1
ATOM 592 C CA . ARG A 1 73 ? 4.620 1.747 16.203 1.00 98.69 73 ARG A CA 1
ATOM 593 C C . ARG A 1 73 ? 4.551 2.758 17.346 1.00 98.69 73 ARG A C 1
ATOM 595 O O . ARG A 1 73 ? 4.031 2.417 18.412 1.00 98.69 73 ARG A O 1
ATOM 602 N N . ARG A 1 74 ? 5.049 3.988 17.167 1.00 98.75 74 ARG A N 1
ATOM 603 C CA . ARG A 1 74 ? 4.837 5.076 18.138 1.00 98.75 74 ARG A CA 1
ATOM 604 C C . ARG A 1 74 ? 3.344 5.374 18.273 1.00 98.75 74 ARG A C 1
ATOM 606 O O . ARG A 1 74 ? 2.840 5.336 19.394 1.00 98.75 74 ARG A O 1
ATOM 613 N N . LEU A 1 75 ? 2.648 5.587 17.156 1.00 98.81 75 LEU A N 1
ATOM 614 C CA . LEU A 1 75 ? 1.212 5.879 17.116 1.00 98.81 75 LEU A CA 1
ATOM 615 C C . LEU A 1 75 ? 0.381 4.739 17.719 1.00 98.81 75 LEU A C 1
ATOM 617 O O . LEU A 1 75 ? -0.464 4.988 18.576 1.00 98.81 75 LEU A O 1
ATOM 621 N N . GLN A 1 76 ? 0.677 3.484 17.367 1.00 98.50 76 GLN A N 1
ATOM 622 C CA . GLN A 1 76 ? 0.025 2.309 17.954 1.00 98.50 76 GLN A CA 1
ATOM 623 C C . GLN A 1 76 ? 0.070 2.336 19.489 1.00 98.50 76 GLN A C 1
ATOM 625 O O . GLN A 1 76 ? -0.946 2.093 20.134 1.00 98.50 76 GLN A O 1
ATOM 630 N N . ARG A 1 77 ? 1.221 2.681 20.087 1.00 98.62 77 ARG A N 1
ATOM 631 C CA . ARG A 1 77 ? 1.346 2.819 21.548 1.00 98.62 77 ARG A CA 1
ATOM 632 C C . ARG A 1 77 ? 0.608 4.042 22.086 1.00 98.62 77 ARG A C 1
ATOM 634 O O . ARG A 1 77 ? -0.076 3.931 23.099 1.00 98.62 77 ARG A O 1
ATOM 641 N N . SER A 1 78 ? 0.735 5.191 21.424 1.00 98.69 78 SER A N 1
ATOM 642 C CA . SER A 1 78 ? 0.102 6.448 21.844 1.00 98.69 78 SER A CA 1
ATOM 643 C C . SER A 1 78 ? -1.428 6.366 21.886 1.00 98.69 78 SER A C 1
ATOM 645 O O . SER A 1 78 ? -2.045 7.013 22.731 1.00 98.69 78 SER A O 1
ATOM 647 N N . TYR A 1 79 ? -2.037 5.544 21.026 1.00 98.31 79 TYR A N 1
ATOM 648 C CA . TYR A 1 79 ? -3.492 5.458 20.862 1.00 98.31 79 TYR A CA 1
ATOM 649 C C . TYR A 1 79 ? -4.107 4.103 21.273 1.00 98.31 79 TYR A C 1
ATOM 651 O O . TYR A 1 79 ? -5.293 3.885 21.033 1.00 98.31 79 TYR A O 1
ATOM 659 N N . ALA A 1 80 ? -3.360 3.227 21.962 1.00 94.44 80 ALA A N 1
ATOM 660 C CA . ALA A 1 80 ? -3.760 1.851 22.316 1.00 94.44 80 ALA A CA 1
ATOM 661 C C . ALA A 1 80 ? -5.062 1.711 23.144 1.00 94.44 80 ALA A C 1
ATOM 663 O O . ALA A 1 80 ? -5.616 0.619 23.242 1.00 94.44 80 ALA A O 1
ATOM 664 N N . GLY A 1 81 ? -5.562 2.796 23.745 1.00 95.88 81 GLY A N 1
ATOM 665 C CA . GLY A 1 81 ? -6.846 2.832 24.462 1.00 95.88 81 GLY A CA 1
ATOM 666 C C . GLY A 1 81 ? -8.015 3.433 23.673 1.00 95.88 81 GLY A C 1
ATOM 667 O O . GLY A 1 81 ? -9.126 3.489 24.192 1.00 95.88 81 GLY A O 1
ATOM 668 N N . GLN A 1 82 ? -7.773 3.921 22.455 1.00 97.69 82 GLN A N 1
ATOM 669 C CA . GLN A 1 82 ? -8.758 4.646 21.644 1.00 97.69 82 GLN A CA 1
ATOM 670 C C . GLN A 1 82 ? -9.129 3.885 20.369 1.00 97.69 82 GLN A C 1
ATOM 672 O O . GLN A 1 82 ? -10.292 3.884 19.974 1.00 97.69 82 GLN A O 1
ATOM 677 N N . ILE A 1 83 ? -8.154 3.224 19.743 1.00 97.62 83 ILE A N 1
ATOM 678 C CA . ILE A 1 83 ? -8.329 2.453 18.510 1.00 97.62 83 ILE A CA 1
ATOM 679 C C . ILE A 1 83 ? -7.301 1.316 18.465 1.00 97.62 83 ILE A C 1
ATOM 681 O O . ILE A 1 83 ? -6.160 1.486 18.897 1.00 97.62 83 ILE A O 1
ATOM 685 N N . ALA A 1 84 ? -7.689 0.149 17.944 1.00 97.69 84 ALA A N 1
ATOM 686 C CA . ALA A 1 84 ? -6.738 -0.924 17.676 1.00 97.69 84 ALA A CA 1
ATOM 687 C C . ALA A 1 84 ? -6.015 -0.642 16.353 1.00 97.69 84 ALA A C 1
ATOM 689 O O . ALA A 1 84 ? -6.640 -0.601 15.292 1.00 97.69 84 ALA A O 1
ATOM 690 N N . ILE A 1 85 ? -4.700 -0.446 16.419 1.00 98.44 85 ILE A N 1
ATOM 691 C CA . ILE A 1 85 ? -3.861 -0.208 15.241 1.00 98.44 85 ILE A CA 1
ATOM 692 C C . ILE A 1 85 ? -3.057 -1.470 14.952 1.00 98.44 85 ILE A C 1
ATOM 694 O O . ILE A 1 85 ? -2.433 -2.000 15.868 1.00 98.44 85 ILE A O 1
ATOM 698 N N . PHE A 1 86 ? -3.038 -1.918 13.699 1.00 98.25 86 PHE A N 1
ATOM 699 C CA . PHE A 1 86 ? -2.133 -2.966 13.216 1.00 98.25 86 PHE A CA 1
ATOM 700 C C . PHE A 1 86 ? -1.135 -2.360 12.231 1.00 98.25 86 PHE A C 1
ATOM 702 O O . PHE A 1 86 ? -1.520 -1.567 11.372 1.00 98.25 86 PHE A O 1
ATOM 709 N N . VAL A 1 87 ? 0.142 -2.716 12.365 1.00 98.56 87 VAL A N 1
ATOM 710 C CA . VAL A 1 87 ? 1.225 -2.153 11.547 1.00 98.56 87 VAL A CA 1
ATOM 711 C C . VAL A 1 87 ? 1.737 -3.199 10.569 1.00 98.56 87 VAL A C 1
ATOM 713 O O . VAL A 1 87 ? 2.083 -4.318 10.961 1.00 98.56 87 VAL A O 1
ATOM 716 N N . GLY A 1 88 ? 1.779 -2.818 9.297 1.00 97.62 88 GLY A N 1
ATOM 717 C CA . GLY A 1 88 ? 2.036 -3.721 8.195 1.00 97.62 88 GLY A CA 1
ATOM 718 C C . GLY A 1 88 ? 2.690 -3.083 6.988 1.00 97.62 88 GLY A C 1
ATOM 719 O O . GLY A 1 88 ? 3.265 -2.001 7.067 1.00 97.62 88 GLY A O 1
ATOM 720 N N . PHE A 1 89 ? 2.595 -3.768 5.858 1.00 97.81 89 PHE A N 1
ATOM 721 C CA . PHE A 1 89 ? 2.913 -3.204 4.552 1.00 97.81 89 PHE A CA 1
ATOM 722 C C . PHE A 1 89 ? 1.969 -3.741 3.490 1.00 97.81 89 PHE A C 1
ATOM 724 O O . PHE A 1 89 ? 1.416 -4.839 3.618 1.00 97.81 89 PHE A O 1
ATOM 731 N N . GLU A 1 90 ? 1.814 -2.965 2.434 1.00 97.25 90 GLU A N 1
ATOM 732 C CA . GLU A 1 90 ? 1.330 -3.472 1.168 1.00 97.25 90 GLU A CA 1
ATOM 733 C C . GLU A 1 90 ? 2.510 -4.016 0.359 1.00 97.25 90 GLU A C 1
ATOM 735 O O . GLU A 1 90 ? 3.476 -3.313 0.051 1.00 97.25 90 GLU A O 1
ATOM 740 N N . GLY A 1 91 ? 2.457 -5.316 0.102 1.00 93.12 91 GLY A N 1
ATOM 741 C CA . GLY A 1 91 ? 3.465 -6.077 -0.604 1.00 93.12 91 GLY A CA 1
ATOM 742 C C . GLY A 1 91 ? 3.233 -6.070 -2.106 1.00 93.12 91 GLY A C 1
ATOM 743 O O . GLY A 1 91 ? 2.107 -6.199 -2.573 1.00 93.12 91 GLY A O 1
ATOM 744 N N . GLU A 1 92 ? 4.327 -6.003 -2.851 1.00 90.25 92 GLU A N 1
ATOM 745 C CA . GLU A 1 92 ? 4.352 -5.984 -4.309 1.00 90.25 92 GLU A CA 1
ATOM 746 C C . GLU A 1 92 ? 4.975 -7.281 -4.824 1.00 90.25 92 GLU A C 1
ATOM 748 O O . GLU A 1 92 ? 6.118 -7.608 -4.489 1.00 90.25 92 GLU A O 1
ATOM 753 N N . TRP A 1 93 ? 4.257 -8.017 -5.675 1.00 89.25 93 TRP A N 1
ATOM 754 C CA . TRP A 1 93 ? 4.835 -9.144 -6.410 1.00 89.25 93 TRP A CA 1
ATOM 755 C C . TRP A 1 93 ? 5.050 -8.777 -7.877 1.00 89.25 93 TRP A C 1
ATOM 757 O O . TRP A 1 93 ? 4.204 -9.028 -8.734 1.00 89.25 93 TRP A O 1
ATOM 767 N N . ILE A 1 94 ? 6.204 -8.181 -8.170 1.00 89.62 94 ILE A N 1
ATOM 768 C CA . ILE A 1 94 ? 6.537 -7.712 -9.524 1.00 89.62 94 ILE A CA 1
ATOM 769 C C . ILE A 1 94 ? 7.348 -8.781 -10.265 1.00 89.62 94 ILE A C 1
ATOM 771 O O . ILE A 1 94 ? 7.108 -9.056 -11.443 1.00 89.62 94 ILE A O 1
ATOM 775 N N . ARG A 1 95 ? 8.308 -9.406 -9.568 1.00 90.75 95 ARG A N 1
ATOM 776 C CA . ARG A 1 95 ? 9.235 -10.422 -10.097 1.00 90.75 95 ARG A CA 1
ATOM 777 C C . ARG A 1 95 ? 9.578 -11.453 -9.015 1.00 90.75 95 ARG A C 1
ATOM 779 O O . ARG A 1 95 ? 9.346 -11.178 -7.838 1.00 90.75 95 ARG A O 1
ATOM 786 N N . PRO A 1 96 ? 10.168 -12.615 -9.357 1.00 91.12 96 PRO A N 1
ATOM 787 C CA . PRO A 1 96 ? 10.618 -13.580 -8.350 1.00 91.12 96 PRO A CA 1
ATOM 788 C C . PRO A 1 96 ? 11.541 -12.975 -7.277 1.00 91.12 96 PRO A C 1
ATOM 790 O O . PRO A 1 96 ? 11.486 -13.384 -6.119 1.00 91.12 96 PRO A O 1
ATOM 793 N N . GLU A 1 97 ? 12.347 -11.974 -7.634 1.00 92.06 97 GLU A N 1
ATOM 794 C CA . GLU A 1 97 ? 13.249 -11.259 -6.727 1.00 92.06 97 GLU A CA 1
ATOM 795 C C . GLU A 1 97 ? 12.506 -10.441 -5.655 1.00 92.06 97 GLU A C 1
ATOM 797 O O . GLU A 1 97 ? 13.034 -10.264 -4.555 1.00 92.06 97 GLU A O 1
ATOM 802 N N . SER A 1 98 ? 11.250 -10.034 -5.899 1.00 92.12 98 SER A N 1
ATOM 803 C CA . SER A 1 98 ? 10.407 -9.342 -4.909 1.00 92.12 98 SER A CA 1
ATOM 804 C C . SER A 1 98 ? 10.244 -10.156 -3.618 1.00 92.12 98 SER A C 1
ATOM 806 O O . SER A 1 98 ? 10.159 -9.582 -2.531 1.00 92.12 98 SER A O 1
ATOM 808 N N . LEU A 1 99 ? 10.289 -11.493 -3.700 1.00 92.88 99 LEU A N 1
ATOM 809 C CA . LEU A 1 99 ? 10.221 -12.377 -2.534 1.00 92.88 99 LEU A CA 1
ATOM 810 C C . LEU A 1 99 ? 11.324 -12.080 -1.508 1.00 92.88 99 LEU A C 1
ATOM 812 O O . LEU A 1 99 ? 11.082 -12.148 -0.302 1.00 92.88 99 LEU A O 1
ATOM 816 N N . ALA A 1 100 ? 12.533 -11.749 -1.967 1.00 95.62 100 ALA A N 1
ATOM 817 C CA . ALA A 1 100 ? 13.637 -11.417 -1.075 1.00 95.62 100 ALA A CA 1
ATOM 818 C C . ALA A 1 100 ? 13.350 -10.126 -0.295 1.00 95.62 100 ALA A C 1
ATOM 820 O O . ALA A 1 100 ? 13.600 -10.075 0.908 1.00 95.62 100 ALA A O 1
ATOM 821 N N . LEU A 1 101 ? 12.770 -9.115 -0.945 1.00 95.56 101 LEU A N 1
ATOM 822 C CA . LEU A 1 101 ? 12.390 -7.854 -0.303 1.00 95.56 101 LEU A CA 1
ATOM 823 C C . LEU A 1 101 ? 11.290 -8.065 0.750 1.00 95.56 101 LEU A C 1
ATOM 825 O O . LEU A 1 101 ? 11.417 -7.569 1.870 1.00 95.56 101 LEU A O 1
ATOM 829 N N . ILE A 1 102 ? 10.269 -8.867 0.428 1.00 95.00 102 ILE A N 1
ATOM 830 C CA . ILE A 1 102 ? 9.186 -9.237 1.357 1.00 95.00 102 ILE A CA 1
ATOM 831 C C . ILE A 1 102 ? 9.764 -9.956 2.583 1.00 95.00 102 ILE A C 1
ATOM 833 O O . ILE A 1 102 ? 9.522 -9.552 3.720 1.00 95.00 102 ILE A O 1
ATOM 837 N N . ASN A 1 103 ? 10.579 -10.992 2.365 1.00 95.50 103 ASN A N 1
ATOM 838 C CA . ASN A 1 103 ? 11.196 -11.750 3.454 1.00 95.50 103 ASN A CA 1
ATOM 839 C C . ASN A 1 103 ? 12.122 -10.879 4.310 1.00 95.50 103 ASN A C 1
ATOM 841 O O . ASN A 1 103 ? 12.153 -11.034 5.529 1.00 95.50 103 ASN A O 1
ATOM 845 N N . ASN A 1 104 ? 12.858 -9.947 3.702 1.00 95.94 104 ASN A N 1
ATOM 846 C CA . ASN A 1 104 ? 13.703 -9.016 4.441 1.00 95.94 104 ASN A CA 1
ATOM 847 C C . ASN A 1 104 ? 12.875 -8.131 5.379 1.00 95.94 104 ASN A C 1
ATOM 849 O O . ASN A 1 104 ? 13.257 -7.982 6.538 1.00 95.94 104 ASN A O 1
ATOM 853 N N . LEU A 1 105 ? 11.735 -7.594 4.929 1.00 95.94 105 LEU A N 1
ATOM 854 C CA . LEU A 1 105 ? 10.843 -6.809 5.790 1.00 95.94 105 LEU A CA 1
ATOM 855 C C . LEU A 1 105 ? 10.251 -7.648 6.927 1.00 95.94 105 LEU A C 1
ATOM 857 O O . LEU A 1 105 ? 10.320 -7.228 8.082 1.00 95.94 105 LEU A O 1
ATOM 861 N N . LEU A 1 106 ? 9.748 -8.847 6.618 1.00 94.69 106 LEU A N 1
ATOM 862 C CA . LEU A 1 106 ? 9.174 -9.766 7.610 1.00 94.69 106 LEU A CA 1
ATOM 863 C C . LEU A 1 106 ? 10.195 -10.221 8.667 1.00 94.69 106 LEU A C 1
ATOM 865 O O . LEU A 1 106 ? 9.831 -10.438 9.819 1.00 94.69 106 LEU A O 1
ATOM 869 N N . ASN A 1 107 ? 11.471 -10.359 8.294 1.00 97.00 107 ASN A N 1
ATOM 870 C CA . ASN A 1 107 ? 12.543 -10.722 9.224 1.00 97.00 107 ASN A CA 1
ATOM 871 C C . ASN A 1 107 ? 13.057 -9.526 10.038 1.00 97.00 107 ASN A C 1
ATOM 873 O O . ASN A 1 107 ? 13.530 -9.700 11.161 1.00 97.00 107 ASN A O 1
ATOM 877 N N . LYS A 1 108 ? 13.017 -8.320 9.463 1.00 97.62 108 LYS A N 1
ATOM 878 C CA . LYS A 1 108 ? 13.551 -7.101 10.083 1.00 97.62 108 LYS A CA 1
ATOM 879 C C . LYS A 1 108 ? 12.598 -6.509 11.115 1.00 97.62 108 LYS A C 1
ATOM 881 O O . LYS A 1 108 ? 13.051 -6.013 12.145 1.00 97.62 108 LYS A O 1
ATOM 886 N N . HIS A 1 109 ? 11.298 -6.568 10.842 1.00 97.50 109 HIS A N 1
ATOM 887 C CA . HIS A 1 109 ? 10.266 -5.940 11.655 1.00 97.50 109 HIS A CA 1
ATOM 888 C C . HIS A 1 109 ? 9.233 -6.979 12.096 1.00 97.50 109 HIS A C 1
ATOM 890 O O . HIS A 1 109 ? 8.811 -7.793 11.279 1.00 97.50 109 HIS A O 1
ATOM 896 N N . PRO A 1 110 ? 8.770 -6.968 13.358 1.00 96.38 110 PRO A N 1
ATOM 897 C CA . PRO A 1 110 ? 7.615 -7.771 13.731 1.00 96.38 110 PRO A CA 1
ATOM 898 C C . PRO A 1 110 ? 6.379 -7.166 13.062 1.00 96.38 110 PRO A C 1
ATOM 900 O O . PRO A 1 110 ? 5.884 -6.148 13.519 1.00 96.38 110 PRO A O 1
ATOM 903 N N . ILE A 1 111 ? 5.916 -7.741 11.957 1.00 96.88 111 ILE A N 1
ATOM 904 C CA . ILE A 1 111 ? 4.770 -7.253 11.178 1.00 96.88 111 ILE A CA 1
ATOM 905 C C . ILE A 1 111 ? 3.470 -7.888 11.689 1.00 96.88 111 ILE A C 1
ATOM 907 O O . ILE A 1 111 ? 3.419 -9.099 11.895 1.00 96.88 111 ILE A O 1
ATOM 911 N N . ASP A 1 112 ? 2.415 -7.087 11.877 1.00 96.38 112 ASP A N 1
ATOM 912 C CA . ASP A 1 112 ? 1.115 -7.594 12.344 1.00 96.38 112 ASP A CA 1
ATOM 913 C C . ASP A 1 112 ? 0.243 -8.113 11.186 1.00 96.38 112 ASP A C 1
ATOM 915 O O . ASP A 1 112 ? -0.522 -9.064 11.341 1.00 96.38 112 ASP A O 1
ATOM 919 N N . VAL A 1 113 ? 0.332 -7.450 10.030 1.00 93.06 113 VAL A N 1
ATOM 920 C CA . VAL A 1 113 ? -0.456 -7.720 8.822 1.00 93.06 113 VAL A CA 1
ATOM 921 C C . VAL A 1 113 ? 0.364 -7.351 7.590 1.00 93.06 113 VAL A C 1
ATOM 923 O O . VAL A 1 113 ? 1.125 -6.391 7.619 1.00 93.06 113 VAL A O 1
ATOM 926 N N . TRP A 1 114 ? 0.208 -8.074 6.490 1.00 92.12 114 TRP A N 1
ATOM 927 C CA . TRP A 1 114 ? 0.669 -7.598 5.189 1.00 92.12 114 TRP A CA 1
ATOM 928 C C . TRP A 1 114 ? -0.350 -7.980 4.121 1.00 92.12 114 TRP A C 1
ATOM 930 O O . TRP A 1 114 ? -1.083 -8.961 4.275 1.00 92.12 114 TRP A O 1
ATOM 940 N N . LEU A 1 115 ? -0.428 -7.171 3.073 1.00 90.06 115 LEU A N 1
ATOM 941 C CA . LEU A 1 115 ? -1.359 -7.349 1.962 1.00 90.06 115 LEU A CA 1
ATOM 942 C C . LEU A 1 115 ? -0.559 -7.722 0.721 1.00 90.06 115 LEU A C 1
ATOM 944 O O . LEU A 1 115 ? 0.476 -7.121 0.473 1.00 90.06 115 LEU A O 1
ATOM 948 N N . GLY A 1 116 ? -1.006 -8.713 -0.043 1.00 88.50 116 GLY A N 1
ATOM 949 C CA . GLY A 1 116 ? -0.403 -9.017 -1.338 1.00 88.50 116 GLY A CA 1
ATOM 950 C C . GLY A 1 116 ? -1.140 -8.274 -2.441 1.00 88.50 116 GLY A C 1
ATOM 951 O O . GLY A 1 116 ? -2.311 -8.576 -2.675 1.00 88.50 116 GLY A O 1
ATOM 952 N N . SER A 1 117 ? -0.449 -7.367 -3.124 1.00 85.88 117 SER A N 1
ATOM 953 C CA . SER A 1 117 ? -0.998 -6.568 -4.215 1.00 85.88 117 SER A CA 1
ATOM 954 C C . SER A 1 117 ? -0.243 -6.814 -5.523 1.00 85.88 117 SER A C 1
ATOM 956 O O . SER A 1 117 ? 0.921 -7.230 -5.547 1.00 85.88 117 SER A O 1
ATOM 958 N N . VAL A 1 118 ? -0.952 -6.620 -6.635 1.00 85.50 118 VAL A N 1
ATOM 959 C CA . VAL A 1 118 ? -0.412 -6.747 -7.993 1.00 85.50 118 VAL A CA 1
ATOM 960 C C . VAL A 1 118 ? -0.705 -5.450 -8.728 1.00 85.50 118 VAL A C 1
ATOM 962 O O . VAL A 1 118 ? -1.761 -5.296 -9.335 1.00 85.50 118 VAL A O 1
ATOM 965 N N . HIS A 1 119 ? 0.263 -4.542 -8.687 1.00 87.69 119 HIS A N 1
ATOM 966 C CA . HIS A 1 119 ? 0.215 -3.251 -9.380 1.00 87.69 119 HIS A CA 1
ATOM 967 C C . HIS A 1 119 ? 0.998 -3.265 -10.698 1.00 87.69 119 HIS A C 1
ATOM 969 O O . HIS A 1 119 ? 1.047 -2.289 -11.444 1.00 87.69 119 HIS A O 1
ATOM 975 N N . HIS A 1 120 ? 1.603 -4.414 -11.022 1.00 84.19 120 HIS A N 1
ATOM 976 C CA . HIS A 1 120 ? 2.417 -4.607 -12.211 1.00 84.19 120 HIS A CA 1
ATOM 977 C C . HIS A 1 120 ? 1.982 -5.832 -13.011 1.00 84.19 120 HIS A C 1
ATOM 979 O O . HIS A 1 120 ? 1.816 -6.928 -12.479 1.00 84.19 120 HIS A O 1
ATOM 985 N N . VAL A 1 121 ? 1.888 -5.668 -14.329 1.00 79.69 121 VAL A N 1
ATOM 986 C CA . VAL A 1 121 ? 1.664 -6.767 -15.279 1.00 79.69 121 V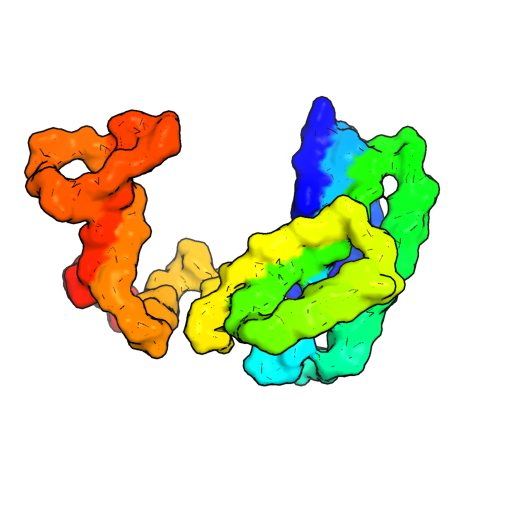AL A CA 1
ATOM 987 C C . VAL A 1 121 ? 2.757 -6.713 -16.333 1.00 79.69 121 VAL A C 1
ATOM 989 O O . VAL A 1 121 ? 2.961 -5.682 -16.969 1.00 79.69 121 VAL A O 1
ATOM 992 N N . HIS A 1 122 ? 3.508 -7.809 -16.493 1.00 78.31 122 HIS A N 1
ATOM 993 C CA . HIS A 1 122 ? 4.752 -7.819 -17.278 1.00 78.31 122 HIS A CA 1
ATOM 994 C C . HIS A 1 122 ? 5.687 -6.660 -16.910 1.00 78.31 122 HIS A C 1
ATOM 996 O O . HIS A 1 122 ? 6.284 -6.044 -17.785 1.00 78.31 122 HIS A O 1
ATOM 1002 N N . THR A 1 123 ? 5.770 -6.357 -15.610 1.00 82.25 123 THR A N 1
ATOM 1003 C CA . THR A 1 123 ? 6.629 -5.305 -15.044 1.00 82.25 123 THR A CA 1
ATOM 1004 C C . THR A 1 123 ? 6.275 -3.894 -15.516 1.00 82.25 123 THR A C 1
ATOM 1006 O O . THR A 1 123 ? 7.075 -2.979 -15.369 1.00 82.25 123 THR A O 1
ATOM 1009 N N . TYR A 1 124 ? 5.085 -3.709 -16.090 1.00 80.31 124 TYR A N 1
ATOM 1010 C CA . TYR A 1 124 ? 4.518 -2.397 -16.366 1.00 80.31 124 TYR A CA 1
ATOM 1011 C C . TYR A 1 124 ? 3.556 -2.024 -15.239 1.00 80.31 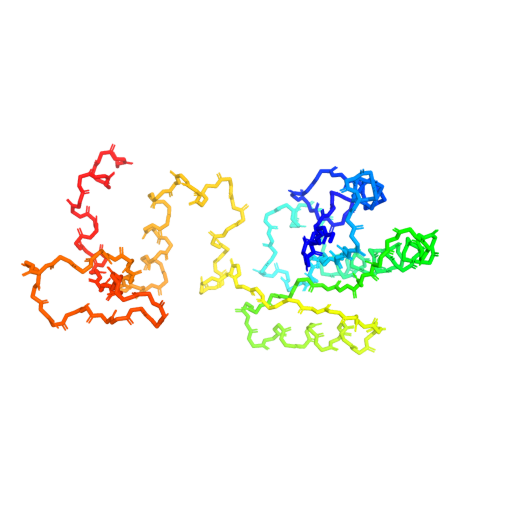124 TYR A C 1
ATOM 1013 O O . TYR A 1 124 ? 2.670 -2.837 -14.957 1.00 80.31 124 TYR A O 1
ATOM 1021 N N . PRO A 1 125 ? 3.692 -0.832 -14.631 1.00 83.38 125 PRO A N 1
ATOM 1022 C CA . PRO A 1 125 ? 2.751 -0.365 -13.624 1.00 83.38 125 PRO A CA 1
ATOM 1023 C C . PRO A 1 125 ? 1.392 -0.129 -14.288 1.00 83.38 125 PRO A C 1
ATOM 1025 O O . PRO A 1 125 ? 1.299 0.603 -15.278 1.00 83.38 125 PRO A O 1
ATOM 1028 N N . ILE A 1 126 ? 0.350 -0.797 -13.795 1.00 80.19 126 ILE A N 1
ATOM 1029 C CA . ILE A 1 126 ? -0.994 -0.740 -14.390 1.00 80.19 126 ILE A CA 1
ATOM 1030 C C . ILE A 1 126 ? -1.919 0.243 -13.682 1.00 80.19 126 ILE A C 1
ATOM 1032 O O . ILE A 1 126 ? -2.959 0.573 -14.250 1.00 80.19 126 ILE A O 1
ATOM 1036 N N . ASP A 1 127 ? -1.540 0.720 -12.496 1.00 77.56 127 ASP A N 1
ATOM 1037 C CA . ASP A 1 127 ? -2.385 1.557 -11.647 1.00 77.56 127 ASP A CA 1
ATOM 1038 C C . ASP A 1 127 ? -1.710 2.720 -10.924 1.00 77.56 127 ASP A C 1
ATOM 1040 O O . ASP A 1 127 ? -2.296 3.344 -10.044 1.00 77.56 127 ASP A O 1
ATOM 1044 N N . TYR A 1 128 ? -0.526 3.094 -11.398 1.00 71.81 128 TYR A N 1
ATOM 1045 C CA . TYR A 1 128 ? 0.210 4.252 -10.906 1.00 71.81 128 TYR A CA 1
ATOM 1046 C C . TYR A 1 128 ? -0.293 5.610 -11.440 1.00 71.81 128 TYR A C 1
ATOM 1048 O O . TYR A 1 128 ? -0.203 6.623 -10.750 1.00 71.81 128 TYR A O 1
ATOM 1056 N N . ASP A 1 129 ? -0.784 5.687 -12.684 1.00 63.75 129 ASP A N 1
ATOM 1057 C CA . ASP A 1 129 ? -1.162 6.979 -13.274 1.00 63.75 129 ASP A CA 1
ATOM 1058 C C . ASP A 1 129 ? -2.588 7.419 -12.881 1.00 63.75 129 ASP A C 1
ATOM 1060 O O . ASP A 1 129 ? -3.410 6.623 -12.428 1.00 63.75 129 ASP A O 1
ATOM 1064 N N . GLN A 1 130 ? -2.920 8.704 -13.084 1.00 53.34 130 GLN A N 1
ATOM 1065 C CA . GLN A 1 130 ? -4.257 9.289 -12.827 1.00 53.34 130 GLN A CA 1
ATOM 1066 C C . GLN A 1 130 ? -5.414 8.626 -13.620 1.00 53.34 130 GLN A C 1
ATOM 1068 O O . GLN A 1 130 ? -6.508 9.183 -13.728 1.00 53.34 130 GLN A O 1
ATOM 1073 N N . GLN A 1 131 ? -5.182 7.495 -14.279 1.00 49.00 131 GLN A N 1
ATOM 1074 C CA . GLN A 1 131 ? -5.844 7.143 -15.518 1.00 49.00 131 GLN A CA 1
ATOM 1075 C C . GLN A 1 131 ? -6.243 5.666 -15.633 1.00 49.00 131 GLN A C 1
ATOM 1077 O O . GLN A 1 131 ? -6.636 5.238 -16.717 1.00 49.00 131 GLN A O 1
ATOM 1082 N N . VAL A 1 132 ? -6.329 4.914 -14.533 1.00 50.81 132 VAL A N 1
ATOM 1083 C CA . VAL A 1 132 ? -6.966 3.579 -14.582 1.00 50.81 132 VAL A CA 1
ATOM 1084 C C . VAL A 1 132 ? -8.482 3.666 -14.697 1.00 50.81 132 VAL A C 1
ATOM 1086 O O . VAL A 1 132 ? -9.100 2.888 -15.417 1.00 50.81 132 VAL A O 1
ATOM 1089 N N . GLY A 1 133 ? -9.103 4.641 -14.029 1.00 45.16 133 GLY A N 1
ATOM 1090 C CA . GLY A 1 133 ? -10.563 4.740 -14.010 1.00 45.16 133 GLY A CA 1
ATOM 1091 C C . GLY A 1 133 ? -11.181 5.216 -15.329 1.00 45.16 133 GLY A C 1
ATOM 1092 O O . GLY A 1 133 ? -12.358 4.962 -15.576 1.00 45.16 133 GLY A O 1
ATOM 1093 N N . LEU A 1 134 ? -10.417 5.934 -16.166 1.00 45.94 134 LEU A N 1
ATOM 1094 C CA . LEU A 1 134 ? -10.974 6.682 -17.302 1.00 45.94 134 LEU A CA 1
ATOM 1095 C C . LEU A 1 134 ? -10.146 6.639 -18.593 1.00 45.94 134 LEU A C 1
ATOM 1097 O O . LEU A 1 134 ? -10.633 7.137 -19.605 1.00 45.94 134 LEU A O 1
ATOM 1101 N N . ASN A 1 135 ? -8.940 6.054 -18.615 1.00 58.97 135 ASN A N 1
ATOM 1102 C CA . ASN A 1 135 ? -8.071 6.118 -19.796 1.00 58.97 135 ASN A CA 1
ATOM 1103 C C . ASN A 1 135 ? -7.887 4.780 -20.496 1.00 58.97 135 ASN A C 1
ATOM 1105 O O . ASN A 1 135 ? -6.784 4.297 -20.760 1.00 58.97 135 ASN A O 1
ATOM 1109 N N . TYR A 1 136 ? -9.032 4.223 -20.849 1.00 61.97 136 TYR A N 1
ATOM 1110 C CA . TYR A 1 136 ? -9.190 2.966 -21.544 1.00 61.97 136 TYR A CA 1
ATOM 1111 C C . TYR A 1 136 ? -8.163 2.777 -22.679 1.00 61.97 136 TYR A C 1
ATOM 1113 O O . TYR A 1 136 ? -7.506 1.736 -22.723 1.00 61.97 136 TYR A O 1
ATOM 1121 N N . ALA A 1 137 ? -7.916 3.780 -23.539 1.00 65.19 137 ALA A N 1
ATOM 1122 C CA . ALA A 1 137 ? -6.936 3.713 -24.642 1.00 65.19 137 ALA A CA 1
ATOM 1123 C C . ALA A 1 137 ? -5.532 3.222 -24.212 1.00 65.19 137 ALA A C 1
ATOM 1125 O O . ALA A 1 137 ? -4.894 2.416 -24.905 1.00 65.19 137 ALA A O 1
ATOM 1126 N N . LYS A 1 138 ? -5.061 3.649 -23.034 1.00 63.81 138 LYS A N 1
ATOM 1127 C CA . LYS A 1 138 ? -3.801 3.176 -22.449 1.00 63.81 138 LYS A CA 1
ATOM 1128 C C . LYS A 1 138 ? -3.914 1.745 -21.943 1.00 63.81 138 LYS A C 1
ATOM 1130 O O . LYS A 1 138 ? -3.027 0.948 -22.243 1.00 63.81 138 LYS A O 1
ATOM 1135 N N . THR A 1 139 ? -5.009 1.390 -21.269 1.00 67.94 139 THR A N 1
ATOM 1136 C CA . THR A 1 139 ? -5.290 0.011 -20.838 1.00 67.94 139 THR A CA 1
ATOM 1137 C C . THR A 1 139 ? -5.168 -0.962 -22.010 1.00 67.94 139 THR A C 1
ATOM 1139 O O . THR A 1 139 ? -4.456 -1.958 -21.912 1.00 67.94 139 THR A O 1
ATOM 1142 N N . LEU A 1 140 ? -5.758 -0.643 -23.166 1.00 73.19 140 LEU A N 1
ATOM 1143 C CA . LEU A 1 140 ? -5.672 -1.489 -24.363 1.00 73.19 140 LEU A CA 1
ATOM 1144 C C . LEU A 1 140 ? -4.246 -1.588 -24.929 1.00 73.19 140 LEU A C 1
ATOM 1146 O O . LEU A 1 140 ? -3.845 -2.634 -25.449 1.00 73.19 140 LEU A O 1
ATOM 1150 N N . THR A 1 141 ? -3.458 -0.520 -24.796 1.00 73.88 141 THR A N 1
ATOM 1151 C CA . THR A 1 141 ? -2.034 -0.519 -25.155 1.00 73.88 141 THR A CA 1
ATOM 1152 C C . THR A 1 141 ? -1.219 -1.411 -24.217 1.00 73.88 141 THR A C 1
ATOM 1154 O O . THR A 1 141 ? -0.392 -2.187 -24.699 1.00 73.88 141 THR A O 1
ATOM 1157 N N . CYS A 1 142 ? -1.465 -1.355 -22.905 1.00 69.75 142 CYS A N 1
ATOM 1158 C CA . CYS A 1 142 ? -0.821 -2.222 -21.914 1.00 69.75 142 CYS A CA 1
ATOM 1159 C C . CYS A 1 142 ? -1.170 -3.694 -22.154 1.00 69.75 142 CYS A C 1
ATOM 1161 O O . CYS A 1 142 ? -0.266 -4.516 -22.274 1.00 69.75 142 CYS A O 1
ATOM 1163 N N . VAL A 1 143 ? -2.456 -4.006 -22.347 1.00 75.88 143 VAL A N 1
ATOM 1164 C CA . VAL A 1 143 ? -2.951 -5.349 -22.702 1.00 75.88 143 VAL A CA 1
ATOM 1165 C C . VAL A 1 143 ? -2.232 -5.886 -23.945 1.00 75.88 143 VAL A C 1
ATOM 1167 O O . VAL A 1 143 ? -1.763 -7.023 -23.953 1.00 75.88 143 VAL A O 1
ATOM 1170 N N . LYS A 1 144 ? -2.048 -5.048 -24.976 1.00 79.69 144 LYS A N 1
ATOM 1171 C CA . LYS A 1 144 ? -1.295 -5.420 -26.183 1.00 79.69 144 LYS A CA 1
ATOM 1172 C C . LYS A 1 144 ? 0.187 -5.676 -25.896 1.00 79.69 144 LYS A C 1
ATOM 1174 O O . LYS A 1 144 ? 0.722 -6.673 -26.372 1.00 79.69 144 LYS A O 1
ATOM 1179 N N . LYS A 1 145 ? 0.860 -4.777 -25.170 1.00 70.69 145 LYS A N 1
ATOM 1180 C CA . LYS A 1 145 ? 2.290 -4.917 -24.832 1.00 70.69 145 LYS A CA 1
ATOM 1181 C C . LYS A 1 145 ? 2.560 -6.163 -23.986 1.00 70.69 145 LYS A C 1
ATOM 1183 O O . LYS A 1 145 ? 3.571 -6.820 -24.194 1.00 70.69 145 LYS A O 1
ATOM 1188 N N . ALA A 1 146 ? 1.627 -6.504 -23.103 1.00 71.69 146 ALA A N 1
ATOM 1189 C CA . ALA A 1 146 ? 1.625 -7.718 -22.296 1.00 71.69 146 ALA A CA 1
ATOM 1190 C C . ALA A 1 146 ? 1.387 -9.008 -23.109 1.00 71.69 146 ALA A C 1
ATOM 1192 O O . ALA A 1 146 ? 1.518 -10.103 -22.578 1.00 71.69 146 ALA A O 1
ATOM 1193 N N . GLY A 1 147 ? 1.017 -8.915 -24.392 1.00 80.94 147 GLY A N 1
ATOM 1194 C CA . GLY A 1 147 ? 0.691 -10.088 -25.207 1.00 80.94 147 GLY A CA 1
ATOM 1195 C C . GLY A 1 147 ? -0.630 -10.762 -24.821 1.00 80.94 147 GLY A C 1
ATOM 1196 O O . GLY A 1 147 ? -0.874 -11.900 -25.217 1.00 80.94 147 GLY A O 1
ATOM 1197 N N . ILE A 1 148 ? -1.495 -10.070 -24.074 1.00 84.19 148 ILE A N 1
ATOM 1198 C CA . ILE A 1 148 ? -2.811 -10.573 -23.683 1.00 84.19 148 ILE A CA 1
ATOM 1199 C C . ILE A 1 148 ? -3.726 -10.544 -24.910 1.00 84.19 148 ILE A C 1
ATOM 1201 O O . ILE A 1 148 ? -3.900 -9.510 -25.560 1.00 84.19 148 ILE A O 1
ATOM 1205 N N . THR A 1 149 ? -4.316 -11.691 -25.236 1.00 88.62 149 THR A N 1
ATOM 1206 C CA . THR A 1 149 ? -5.181 -11.864 -26.415 1.00 88.62 149 THR A CA 1
ATOM 1207 C C . THR A 1 149 ? -6.667 -11.912 -26.068 1.00 88.62 149 THR A C 1
ATOM 1209 O O . THR A 1 149 ? -7.503 -11.658 -26.937 1.00 88.62 149 THR A O 1
ATOM 1212 N N . GLN A 1 150 ? -6.999 -12.183 -24.805 1.00 87.81 150 GLN A N 1
ATOM 1213 C CA . GLN A 1 150 ? -8.364 -12.262 -24.292 1.00 87.81 150 GLN A CA 1
ATOM 1214 C C . GLN A 1 150 ? -8.473 -11.563 -22.937 1.00 87.81 150 GLN A C 1
ATOM 1216 O O . GLN A 1 150 ? -7.567 -11.653 -22.110 1.00 87.81 150 GLN A O 1
ATOM 1221 N N . LEU A 1 151 ? -9.591 -10.879 -22.717 1.00 82.12 151 LEU A N 1
ATOM 1222 C CA . LEU A 1 151 ? -9.977 -10.311 -21.429 1.00 82.12 151 LEU A CA 1
ATOM 1223 C C . LEU A 1 151 ? -11.270 -10.974 -20.966 1.00 82.12 151 LEU A C 1
ATOM 1225 O O . LEU A 1 151 ? -12.126 -11.300 -21.781 1.00 82.12 151 LEU A O 1
ATOM 1229 N N . VAL A 1 152 ? -11.426 -11.143 -19.658 1.00 82.69 152 VAL A N 1
ATOM 1230 C CA . VAL A 1 152 ? -12.640 -11.713 -19.071 1.00 82.69 152 VAL A CA 1
ATOM 1231 C C . VAL A 1 152 ? -13.434 -10.588 -18.424 1.00 82.69 152 VAL A C 1
ATOM 1233 O O . VAL A 1 152 ? -12.893 -9.824 -17.624 1.00 82.69 152 VAL A O 1
ATOM 1236 N N . ARG A 1 153 ? -14.717 -10.472 -18.770 1.00 80.69 153 ARG A N 1
ATOM 1237 C CA . ARG A 1 153 ? -15.633 -9.484 -18.184 1.00 80.69 153 ARG A CA 1
ATOM 1238 C C . ARG A 1 153 ? -16.788 -10.159 -17.462 1.00 80.69 153 ARG A C 1
ATOM 1240 O O . ARG A 1 153 ? -17.116 -11.308 -17.739 1.00 80.69 153 ARG A O 1
ATOM 1247 N N . LEU A 1 154 ? -17.443 -9.409 -16.584 1.00 85.81 154 LEU A N 1
ATOM 1248 C CA . LEU A 1 154 ? -18.711 -9.818 -15.993 1.00 85.81 154 LEU A CA 1
ATOM 1249 C C . LEU A 1 154 ? -19.863 -9.464 -16.938 1.00 85.81 154 LEU A C 1
ATOM 1251 O O . LEU A 1 154 ? -19.973 -8.323 -17.386 1.00 85.81 154 LEU A O 1
ATOM 1255 N N . THR A 1 155 ? -20.725 -10.433 -17.225 1.00 81.44 155 THR A N 1
ATOM 1256 C CA . THR A 1 155 ? -22.003 -10.242 -17.920 1.00 81.44 155 THR A CA 1
ATOM 1257 C C . THR A 1 155 ? -23.148 -10.760 -17.058 1.00 81.44 155 THR A C 1
ATOM 1259 O O . THR A 1 155 ? -22.953 -11.535 -16.115 1.00 81.44 155 THR A O 1
ATOM 1262 N N . VAL A 1 156 ? -24.360 -10.299 -17.354 1.00 82.44 156 VAL A N 1
ATOM 1263 C CA . VAL A 1 156 ? -25.575 -10.881 -16.780 1.00 82.44 156 VAL A CA 1
ATOM 1264 C C . VAL A 1 156 ? -25.858 -12.187 -17.518 1.00 82.44 156 VAL A C 1
ATOM 1266 O O . VAL A 1 156 ? -25.535 -12.315 -18.690 1.00 82.44 156 VAL A O 1
ATOM 1269 N N . ALA A 1 157 ? -26.430 -13.172 -16.832 1.00 74.81 157 ALA A N 1
ATOM 1270 C CA . ALA A 1 157 ? -26.957 -14.367 -17.473 1.00 74.81 157 ALA A CA 1
ATOM 1271 C C . ALA A 1 157 ? -28.257 -14.020 -18.219 1.00 74.81 157 ALA A C 1
ATOM 1273 O O . ALA A 1 157 ? -29.354 -14.192 -17.687 1.00 74.81 157 ALA A O 1
ATOM 1274 N N . ASP A 1 158 ? -28.147 -13.490 -19.429 1.00 62.91 158 ASP A N 1
ATOM 1275 C CA . ASP A 1 158 ? -29.249 -13.354 -20.370 1.00 62.91 158 ASP A CA 1
ATOM 1276 C C . ASP A 1 158 ? -29.308 -14.605 -21.256 1.00 62.91 158 ASP A C 1
ATOM 1278 O O . ASP A 1 158 ? -28.334 -15.011 -21.881 1.00 62.91 158 ASP A O 1
ATOM 1282 N N . GLY A 1 159 ? -30.470 -15.266 -21.294 1.00 57.94 159 GLY A N 1
ATOM 1283 C CA . GLY A 1 159 ? -30.676 -16.547 -21.991 1.00 57.94 159 GLY A CA 1
ATOM 1284 C C . GLY A 1 159 ? -30.553 -16.501 -23.524 1.00 57.94 159 GLY A C 1
ATOM 1285 O O . GLY A 1 159 ? -31.131 -17.352 -24.195 1.00 57.94 159 GLY A O 1
ATOM 1286 N N . SER A 1 160 ? -29.870 -15.497 -24.080 1.00 54.66 160 SER A N 1
ATOM 1287 C CA . SER A 1 160 ? -29.734 -15.207 -25.510 1.00 54.66 160 SER A CA 1
ATOM 1288 C C . SER A 1 160 ? -28.312 -15.342 -26.068 1.00 54.66 160 SER A C 1
ATOM 1290 O O . SER A 1 160 ? -28.166 -15.331 -27.291 1.00 54.66 160 SER A O 1
ATOM 1292 N N . GLU A 1 161 ? -27.270 -15.491 -25.242 1.00 55.41 161 GLU A N 1
ATOM 1293 C CA . GLU A 1 161 ? -25.892 -15.682 -25.726 1.00 55.41 161 GLU A CA 1
ATOM 1294 C C . GLU A 1 161 ? -25.444 -17.153 -25.663 1.00 55.41 161 GLU A C 1
ATOM 1296 O O . GLU A 1 161 ? -25.851 -17.923 -24.796 1.00 55.41 161 GLU A O 1
ATOM 1301 N N . LYS A 1 162 ? -24.643 -17.578 -26.652 1.00 53.06 162 LYS A N 1
ATOM 1302 C CA . LYS A 1 162 ? -24.236 -18.980 -26.826 1.00 53.06 162 LYS A CA 1
ATOM 1303 C C . LYS A 1 162 ? -23.322 -19.426 -25.677 1.00 53.06 162 LYS A C 1
ATOM 1305 O O . LYS A 1 162 ? -22.247 -18.870 -25.491 1.00 53.06 162 LYS A O 1
ATOM 1310 N N . ASP A 1 163 ? -23.734 -20.506 -25.020 1.00 51.22 163 ASP A N 1
ATOM 1311 C CA . ASP A 1 163 ? -23.189 -21.197 -23.831 1.00 51.22 163 ASP A CA 1
ATOM 1312 C C . ASP A 1 163 ? -21.683 -21.574 -23.843 1.00 51.22 163 ASP A C 1
ATOM 1314 O O . ASP A 1 163 ? -21.191 -22.207 -22.915 1.00 51.22 163 ASP A O 1
ATOM 1318 N N . GLY A 1 164 ? -20.930 -21.253 -24.899 1.00 58.03 164 GLY A N 1
ATOM 1319 C CA . GLY A 1 164 ? -19.574 -21.774 -25.112 1.00 58.03 164 GLY A CA 1
ATOM 1320 C C . GLY A 1 164 ? -18.447 -21.025 -24.395 1.00 58.03 164 GLY A C 1
ATOM 1321 O O . GLY A 1 164 ? -17.383 -21.608 -24.219 1.00 58.03 164 GLY A O 1
ATOM 1322 N N . ASP A 1 165 ? -18.660 -19.765 -23.999 1.00 65.44 165 ASP A N 1
ATOM 1323 C CA . ASP A 1 165 ? -17.585 -18.873 -23.516 1.00 65.44 165 ASP A CA 1
ATOM 1324 C C . ASP A 1 165 ? -17.928 -18.162 -22.192 1.00 65.44 165 ASP A C 1
ATOM 1326 O O . ASP A 1 165 ? -17.323 -17.152 -21.826 1.00 65.44 165 ASP A O 1
ATOM 1330 N N . GLN A 1 166 ? -18.937 -18.679 -21.479 1.00 76.31 166 GLN A N 1
ATOM 1331 C CA . GLN A 1 166 ? -19.458 -18.105 -20.241 1.00 76.31 166 GLN A CA 1
ATOM 1332 C C . GLN A 1 166 ? -19.283 -19.064 -19.056 1.00 76.31 166 GLN A C 1
ATOM 1334 O O . GLN A 1 166 ? -19.737 -20.205 -19.092 1.00 76.31 166 GLN A O 1
ATOM 1339 N N . THR A 1 167 ? -18.672 -18.598 -17.965 1.00 83.12 167 THR A N 1
ATOM 1340 C CA . THR A 1 167 ? -18.491 -19.380 -16.728 1.00 83.12 167 THR A CA 1
ATOM 1341 C C . THR A 1 167 ? -19.286 -18.762 -15.571 1.00 83.12 167 THR A C 1
ATOM 1343 O O . THR A 1 167 ? -19.203 -17.554 -15.362 1.00 83.12 167 THR A O 1
ATOM 1346 N N . PRO A 1 168 ? -20.049 -19.532 -14.774 1.00 85.12 168 PRO A N 1
ATOM 1347 C CA . PRO A 1 168 ? -20.763 -19.001 -13.611 1.00 85.12 168 PRO A CA 1
ATOM 1348 C C . PRO A 1 168 ? -19.847 -18.330 -12.582 1.00 85.12 168 PRO A C 1
ATOM 1350 O O . PRO A 1 168 ? -18.787 -18.855 -12.239 1.00 85.12 168 PRO A O 1
ATOM 1353 N N . VAL A 1 169 ? -20.291 -17.197 -12.030 1.00 84.00 169 VAL A N 1
ATOM 1354 C CA . VAL A 1 169 ? -19.630 -16.575 -10.876 1.00 84.00 169 VAL A CA 1
ATOM 1355 C C . VAL A 1 169 ? -20.054 -17.311 -9.605 1.00 84.00 169 VAL A C 1
ATOM 1357 O O . VAL A 1 169 ? -21.244 -17.414 -9.292 1.00 84.00 169 VAL A O 1
ATOM 1360 N N . VAL A 1 170 ? -19.081 -17.828 -8.853 1.00 82.88 170 VAL A N 1
ATOM 1361 C CA . VAL A 1 170 ? -19.336 -18.552 -7.600 1.00 82.88 170 VAL A CA 1
ATOM 1362 C C . VAL A 1 170 ? -20.055 -17.636 -6.608 1.00 82.88 170 VAL A C 1
ATOM 1364 O O . VAL A 1 170 ? -19.590 -16.543 -6.306 1.00 82.88 170 VAL A O 1
ATOM 1367 N N . GLY A 1 171 ? -21.207 -18.086 -6.106 1.00 86.69 171 GLY A N 1
ATOM 1368 C CA . GLY A 1 171 ? -22.014 -17.338 -5.137 1.00 86.69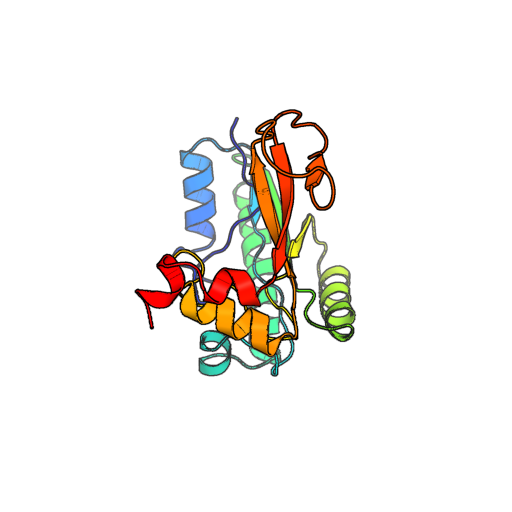 171 GLY A CA 1
ATOM 1369 C C . GLY A 1 171 ? -22.895 -16.231 -5.728 1.00 86.69 171 GLY A C 1
ATOM 1370 O O . GLY A 1 171 ? -23.659 -15.629 -4.978 1.00 86.69 171 GLY A O 1
ATOM 1371 N N . VAL A 1 172 ? -22.854 -15.984 -7.047 1.00 85.31 172 VAL A N 1
ATOM 1372 C CA . VAL A 1 172 ? -23.639 -14.918 -7.697 1.00 85.31 172 VAL A CA 1
ATOM 1373 C C . VAL A 1 172 ? -24.363 -15.458 -8.944 1.00 85.31 172 VAL A C 1
ATOM 1375 O O . VAL A 1 172 ? -23.890 -15.312 -10.071 1.00 85.31 172 VAL A O 1
ATOM 1378 N N . PRO A 1 173 ? -25.536 -16.101 -8.775 1.00 81.62 173 PRO A N 1
ATOM 1379 C CA . PRO A 1 173 ? -26.135 -16.976 -9.793 1.00 81.62 173 PRO A CA 1
ATOM 1380 C C . PRO A 1 173 ? -26.587 -16.272 -11.082 1.00 81.62 173 PRO A C 1
ATOM 1382 O O . PRO A 1 173 ? -26.768 -16.932 -12.105 1.00 81.62 173 PRO A O 1
ATOM 1385 N N . HIS A 1 174 ? -26.749 -14.950 -11.058 1.00 86.19 174 HIS A N 1
ATOM 1386 C CA . HIS A 1 174 ? -27.168 -14.141 -12.207 1.00 86.19 174 HIS A CA 1
ATOM 1387 C C . HIS A 1 174 ? -25.993 -13.551 -13.001 1.00 86.19 174 HIS A C 1
ATOM 1389 O O . HIS A 1 174 ? -26.229 -12.870 -13.994 1.00 86.19 174 HIS A O 1
ATOM 1395 N N . MET A 1 175 ? -24.747 -13.793 -12.581 1.00 85.81 175 MET A N 1
ATOM 1396 C CA . MET A 1 175 ? -23.555 -13.271 -13.248 1.00 85.81 175 MET A CA 1
ATOM 1397 C C . MET A 1 175 ? -22.763 -14.384 -13.927 1.00 85.81 175 MET A C 1
ATOM 1399 O O . MET A 1 175 ? -22.757 -15.544 -13.492 1.00 85.81 175 MET A O 1
ATOM 1403 N N . ARG A 1 176 ? -22.086 -14.020 -15.011 1.00 84.62 176 ARG A N 1
ATOM 1404 C CA . ARG A 1 176 ? -21.206 -14.885 -15.791 1.00 84.62 176 ARG A CA 1
ATOM 1405 C C . ARG A 1 176 ? -19.889 -14.164 -16.058 1.00 84.62 176 ARG A C 1
ATOM 1407 O O . ARG A 1 176 ? -19.868 -12.952 -16.246 1.00 84.62 176 ARG A O 1
ATOM 1414 N N . TRP A 1 177 ? -18.799 -14.915 -16.064 1.00 85.62 177 TRP A N 1
ATOM 1415 C CA . TRP A 1 177 ? -17.524 -14.519 -16.641 1.00 85.62 177 TRP A CA 1
ATOM 1416 C C . TRP A 1 177 ? -17.560 -14.835 -18.127 1.00 85.62 177 TRP A C 1
ATOM 1418 O O . TRP A 1 177 ? -17.723 -15.999 -18.476 1.00 85.62 177 TRP A O 1
ATOM 1428 N N . THR A 1 178 ? -17.390 -13.833 -18.975 1.00 84.62 178 THR A N 1
ATOM 1429 C CA . THR A 1 178 ? -17.431 -13.984 -20.432 1.00 84.62 178 THR A CA 1
ATOM 1430 C C . THR A 1 178 ? -16.100 -13.546 -21.011 1.00 84.62 178 THR A C 1
ATOM 1432 O O . THR A 1 178 ? -15.644 -12.433 -20.722 1.00 84.62 178 THR A O 1
ATOM 1435 N N . SER A 1 179 ? -15.472 -14.415 -21.803 1.00 84.75 179 SER A N 1
ATOM 1436 C CA . SER A 1 179 ? -14.249 -14.052 -22.517 1.00 84.75 179 SER A CA 1
ATOM 1437 C C . SER A 1 179 ? -14.568 -13.120 -23.683 1.00 84.75 179 SER A C 1
ATOM 1439 O O . SER A 1 179 ? -15.604 -13.225 -24.337 1.00 84.75 179 SER A O 1
ATOM 1441 N N . VAL A 1 180 ? -13.680 -12.163 -23.929 1.00 85.88 180 VAL A N 1
ATOM 1442 C CA . VAL A 1 180 ? -13.752 -11.249 -25.065 1.00 85.88 180 VAL A CA 1
ATOM 1443 C C . VAL A 1 180 ? -12.364 -11.143 -25.670 1.00 85.88 180 VAL A C 1
ATOM 1445 O O . VAL A 1 180 ? -11.390 -10.815 -24.982 1.00 85.88 180 VAL A O 1
ATOM 1448 N N . ALA A 1 181 ? -12.257 -11.392 -26.973 1.00 89.25 181 ALA A N 1
ATOM 1449 C CA . ALA A 1 181 ? -11.003 -11.186 -27.674 1.00 89.25 181 ALA A CA 1
ATOM 1450 C C . ALA A 1 181 ? -10.636 -9.696 -27.662 1.00 89.25 181 ALA A C 1
ATOM 1452 O O . ALA A 1 181 ? -11.460 -8.819 -27.930 1.00 89.25 181 ALA A O 1
ATOM 1453 N N . VAL A 1 182 ? -9.363 -9.396 -27.411 1.00 86.81 182 VAL A N 1
ATOM 1454 C CA . VAL A 1 182 ? -8.850 -8.015 -27.426 1.00 86.81 182 VAL A CA 1
ATOM 1455 C C . VAL A 1 182 ? -9.064 -7.351 -28.793 1.00 86.81 182 VAL A C 1
ATOM 1457 O O . VAL A 1 182 ? -9.246 -6.137 -28.881 1.00 86.81 182 VAL A O 1
ATOM 1460 N N . GLU A 1 183 ? -9.086 -8.145 -29.864 1.00 86.50 183 GLU A N 1
ATOM 1461 C CA . GLU A 1 183 ? -9.378 -7.673 -31.218 1.00 86.50 183 GLU A CA 1
ATOM 1462 C C . GLU A 1 183 ? -10.841 -7.245 -31.404 1.00 86.50 183 GLU A C 1
ATOM 1464 O O . GLU A 1 183 ? -11.104 -6.266 -32.098 1.00 86.50 183 GLU A O 1
ATOM 1469 N N . ASP A 1 184 ? -11.786 -7.911 -30.740 1.00 85.62 184 ASP A N 1
ATOM 1470 C CA . ASP A 1 184 ? -13.198 -7.523 -30.787 1.00 85.62 184 ASP A CA 1
ATOM 1471 C C . ASP A 1 184 ? -13.439 -6.250 -29.972 1.00 85.62 184 ASP A C 1
ATOM 1473 O O . ASP A 1 184 ? -14.156 -5.353 -30.417 1.00 85.62 184 ASP A O 1
ATOM 1477 N N . LEU A 1 185 ? -12.756 -6.108 -28.828 1.00 80.50 185 LEU A N 1
ATOM 1478 C CA . LEU A 1 185 ? -12.786 -4.874 -28.039 1.00 80.50 185 LEU A CA 1
ATOM 1479 C C . LEU A 1 185 ? -12.316 -3.671 -28.857 1.00 80.50 185 LEU A C 1
ATOM 1481 O O . LEU A 1 185 ? -12.967 -2.634 -28.815 1.00 80.50 185 LEU A O 1
ATOM 1485 N N . ARG A 1 186 ? -11.260 -3.806 -29.671 1.00 79.75 186 ARG A N 1
ATOM 1486 C CA . ARG A 1 186 ? -10.791 -2.718 -30.554 1.00 79.75 186 ARG A CA 1
ATOM 1487 C C . ARG A 1 186 ? -11.872 -2.203 -31.487 1.00 79.75 186 ARG A C 1
ATOM 1489 O O . ARG A 1 186 ? -11.886 -1.017 -31.790 1.00 79.75 186 ARG A O 1
ATOM 1496 N N . ARG A 1 187 ? -12.746 -3.082 -31.972 1.00 83.25 187 ARG A N 1
ATOM 1497 C CA . ARG A 1 187 ? -13.786 -2.735 -32.949 1.00 83.25 187 ARG A CA 1
ATOM 1498 C C . ARG A 1 187 ? -14.997 -2.066 -32.311 1.00 83.25 187 ARG A C 1
ATOM 1500 O O . ARG A 1 187 ? -15.813 -1.497 -33.027 1.00 83.25 187 ARG A O 1
ATOM 1507 N N . HIS A 1 188 ? -15.127 -2.136 -30.990 1.00 81.81 188 HIS A N 1
ATOM 1508 C CA . HIS A 1 188 ? -16.250 -1.548 -30.280 1.00 81.81 188 HIS A CA 1
ATOM 1509 C C . HIS A 1 188 ? -16.183 -0.012 -30.322 1.00 81.81 188 HIS A C 1
ATOM 1511 O O . HIS A 1 188 ? -15.121 0.582 -30.140 1.00 81.81 188 HIS A O 1
ATOM 1517 N N . GLU A 1 189 ? -17.332 0.637 -30.528 1.00 80.25 189 GLU A N 1
ATOM 1518 C CA . GLU A 1 189 ? -17.446 2.081 -30.804 1.00 80.25 189 GLU A CA 1
ATOM 1519 C C . GLU A 1 189 ? -16.758 2.957 -29.758 1.00 80.25 189 GLU A C 1
ATOM 1521 O O . GLU A 1 189 ? -16.095 3.931 -30.096 1.00 80.25 189 GLU A O 1
ATOM 1526 N N . PHE A 1 190 ? -16.849 2.557 -28.491 1.00 77.31 190 PHE A N 1
ATOM 1527 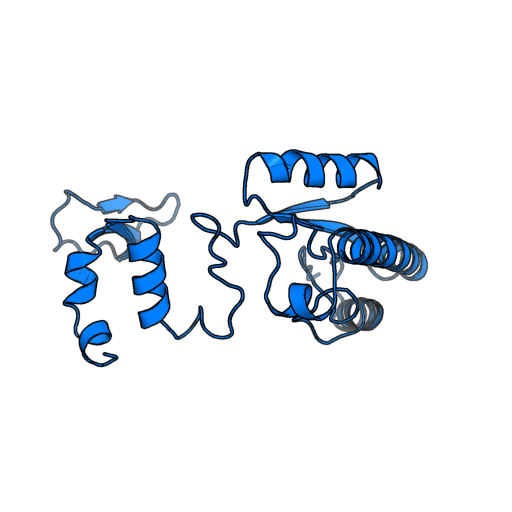C CA . PHE A 1 190 ? -16.145 3.191 -27.378 1.00 77.31 190 PHE A CA 1
ATOM 1528 C C . PHE A 1 190 ? -14.640 3.423 -27.654 1.00 77.31 190 PHE A C 1
ATOM 1530 O O . PHE A 1 190 ? -14.100 4.488 -27.355 1.00 77.31 190 PHE A O 1
ATOM 1537 N N . TRP A 1 191 ? -13.974 2.442 -28.265 1.00 70.69 191 TRP A N 1
ATOM 1538 C CA . TRP A 1 191 ? -12.545 2.475 -28.585 1.00 70.69 191 TRP A CA 1
ATOM 1539 C C . TRP A 1 191 ? -12.235 3.162 -29.914 1.00 70.69 191 TRP A C 1
ATOM 1541 O O . TRP A 1 191 ? -11.121 3.628 -30.117 1.00 70.69 191 TRP A O 1
ATOM 1551 N N . GLN A 1 192 ? -13.217 3.240 -30.811 1.00 73.62 192 GLN A N 1
ATOM 1552 C CA . GLN A 1 192 ? -13.112 3.972 -32.075 1.00 73.62 192 GLN A CA 1
ATOM 1553 C C . GLN A 1 192 ? -13.336 5.479 -31.884 1.00 73.62 192 GLN A C 1
ATOM 1555 O O . GLN A 1 192 ? -12.745 6.283 -32.591 1.00 73.62 192 GLN A O 1
ATOM 1560 N N . ALA A 1 193 ? -14.159 5.873 -30.907 1.00 63.72 193 ALA A N 1
ATOM 1561 C CA . ALA A 1 193 ? -14.473 7.270 -30.602 1.00 63.72 193 ALA A CA 1
ATOM 1562 C C . ALA A 1 193 ? -13.368 8.010 -29.822 1.00 63.72 193 ALA A C 1
ATOM 1564 O O . ALA A 1 193 ? -13.456 9.221 -29.632 1.00 63.72 193 ALA A O 1
ATOM 1565 N N . THR A 1 194 ? -12.363 7.282 -29.334 1.00 52.59 194 THR A N 1
ATOM 1566 C CA . THR A 1 194 ? -11.275 7.780 -28.474 1.00 52.59 194 THR A CA 1
ATOM 1567 C C . THR A 1 194 ? -9.891 7.701 -29.134 1.00 52.59 194 THR A C 1
ATOM 1569 O O . THR A 1 194 ? -8.893 7.990 -28.472 1.00 52.59 194 THR A O 1
ATOM 1572 N N . ALA A 1 195 ? -9.834 7.312 -30.414 1.00 49.72 195 ALA A N 1
ATOM 1573 C CA . ALA A 1 195 ? -8.620 7.205 -31.227 1.00 49.72 195 ALA A CA 1
ATOM 1574 C C . ALA A 1 195 ? -8.309 8.492 -32.008 1.00 49.72 195 ALA A C 1
ATOM 1576 O O . ALA A 1 195 ? -9.263 9.201 -32.401 1.00 49.72 195 ALA A O 1
#

Secondary structure (DSSP, 8-state):
--EES----TTT-TT--S-HHHHHHHHHHTT-SEEEEEEEPP--GGG--HHHHHH--HHHHHHHHHHHHHHHHHHHHHTTTT-EEEEEEEEE-SSTTHHHHHHHHHHHS--SEEEEE--EETTEESSSSTTTTT-HHHHHHHHHHTT--EEEEEEE--TTS-TTSEEEETTEEEEEEEEEEHHHHHHSHHHHTT-

pLDDT: mean 86.47, std 13.16, range [45.16, 98.81]